Protein AF-A0A9X1FU33-F1 (afdb_monomer_lite)

Sequence (200 aa):
MMRSYLTTGFVATLLISACSDTLVYGERTGLNIAIRTDAPQGQPLEVNTGLQRRVVGYVPPRNPEGSEAVNMLSSFNLKRTPDSNNNPLLAKVTIETSFASGKAAVSAGGNNEAVQAIFERSGVAAPAARSDQQNSAKIRDWFISEPATTNAKALEYLNFLQRFGGTFESEGADLPRVYQAVSDGKNAALNAQFITLKKL

Structure (mmCIF, N/CA/C/O backbone):
data_AF-A0A9X1FU33-F1
#
_entry.id   AF-A0A9X1FU33-F1
#
loop_
_atom_site.group_PDB
_atom_site.id
_atom_site.type_symbol
_atom_site.label_atom_id
_atom_site.label_alt_id
_atom_site.label_comp_id
_atom_site.label_asym_id
_atom_site.label_entity_id
_atom_site.label_seq_id
_atom_site.pdbx_PDB_ins_code
_atom_site.Cartn_x
_atom_site.Cartn_y
_atom_site.Cartn_z
_atom_site.occupancy
_atom_site.B_iso_or_equiv
_atom_site.auth_seq_id
_atom_site.auth_comp_id
_atom_site.auth_asym_id
_atom_site.auth_atom_id
_atom_site.pdbx_PDB_model_num
ATOM 1 N N . MET A 1 1 ? -49.013 -2.295 67.738 1.00 53.16 1 MET A N 1
ATOM 2 C CA . MET A 1 1 ? -48.132 -1.132 67.473 1.00 53.16 1 MET A CA 1
ATOM 3 C C . MET A 1 1 ? -46.818 -1.564 66.796 1.00 53.16 1 MET A C 1
ATOM 5 O O . MET A 1 1 ? -45.756 -1.349 67.354 1.00 53.16 1 MET A O 1
ATOM 9 N N . MET A 1 2 ? -46.840 -2.200 65.612 1.00 51.94 2 MET A N 1
ATOM 10 C CA . MET A 1 2 ? -45.597 -2.763 65.035 1.00 51.94 2 MET A CA 1
ATOM 11 C C . MET A 1 2 ? -45.644 -2.918 63.499 1.00 51.94 2 MET A C 1
ATOM 13 O O . MET A 1 2 ? -45.312 -3.968 62.965 1.00 51.94 2 MET A O 1
ATOM 17 N N . ARG A 1 3 ? -46.131 -1.898 62.772 1.00 52.09 3 ARG A N 1
ATOM 18 C CA . ARG A 1 3 ? -46.299 -1.958 61.300 1.00 52.09 3 ARG A CA 1
ATOM 19 C C . ARG A 1 3 ? -45.651 -0.818 60.492 1.00 52.09 3 ARG A C 1
ATOM 21 O O . ARG A 1 3 ? -45.745 -0.851 59.274 1.00 52.09 3 ARG A O 1
ATOM 28 N N . SER A 1 4 ? -44.943 0.128 61.118 1.00 54.84 4 SER A N 1
ATOM 29 C CA . SER A 1 4 ? -44.435 1.331 60.418 1.00 54.84 4 SER A CA 1
ATOM 30 C C . SER A 1 4 ? -42.924 1.379 60.153 1.00 54.84 4 SER A C 1
ATOM 32 O O . SER A 1 4 ? -42.449 2.385 59.642 1.00 54.84 4 SER A O 1
ATOM 34 N N . TYR A 1 5 ? -42.155 0.330 60.465 1.00 52.94 5 TYR A N 1
ATOM 35 C CA . TYR A 1 5 ? -40.691 0.364 60.295 1.00 52.94 5 TYR A CA 1
ATOM 36 C C . TYR A 1 5 ? -40.175 -0.321 59.020 1.00 52.94 5 TYR A C 1
ATOM 38 O O . TYR A 1 5 ? -39.015 -0.132 58.666 1.00 52.94 5 TYR A O 1
ATOM 46 N N . LEU A 1 6 ? -41.009 -1.086 58.301 1.00 52.50 6 LEU A N 1
ATOM 47 C CA . LEU A 1 6 ? -40.547 -1.825 57.116 1.00 52.50 6 LEU A CA 1
ATOM 48 C C . LEU A 1 6 ? -40.458 -0.956 55.849 1.00 52.50 6 LEU A C 1
ATOM 50 O O . LEU A 1 6 ? -39.625 -1.214 54.986 1.00 52.50 6 LEU A O 1
ATOM 54 N N . THR A 1 7 ? -41.285 0.083 55.728 1.00 55.72 7 THR A N 1
ATOM 55 C CA . THR A 1 7 ? -41.359 0.911 54.514 1.00 55.72 7 THR A CA 1
ATOM 56 C C . THR A 1 7 ? -40.239 1.945 54.421 1.00 55.72 7 THR A C 1
ATOM 58 O O . THR A 1 7 ? -39.788 2.255 53.322 1.00 55.72 7 THR A O 1
ATOM 61 N N . THR A 1 8 ? -39.729 2.442 55.550 1.00 57.34 8 THR A N 1
ATOM 62 C CA . THR A 1 8 ? -38.686 3.482 55.560 1.00 57.34 8 THR A CA 1
ATOM 63 C C . THR A 1 8 ? -37.301 2.933 55.200 1.00 57.34 8 THR A C 1
ATOM 65 O O . THR A 1 8 ? -36.493 3.644 54.610 1.00 57.34 8 THR A O 1
ATOM 68 N N . GLY A 1 9 ? -37.032 1.654 55.489 1.00 58.81 9 GLY A N 1
ATOM 69 C CA . GLY A 1 9 ? -35.747 1.020 55.170 1.00 58.81 9 GLY A CA 1
ATOM 70 C C . GLY A 1 9 ? -35.527 0.779 53.673 1.00 58.81 9 GLY A C 1
ATOM 71 O O . GLY A 1 9 ? -34.402 0.891 53.199 1.00 58.81 9 GLY A O 1
ATOM 72 N N . PHE A 1 10 ? -36.592 0.500 52.914 1.00 60.03 10 PHE A N 1
ATOM 73 C CA . PHE A 1 10 ? -36.486 0.137 51.494 1.00 60.03 10 PHE A CA 1
ATOM 74 C C . PHE A 1 10 ? -36.260 1.346 50.570 1.00 60.03 10 PHE A C 1
ATOM 76 O O . PHE A 1 10 ? -35.626 1.227 49.526 1.00 60.03 10 PHE A O 1
ATOM 83 N N . VAL A 1 11 ? -36.740 2.532 50.960 1.00 63.41 11 VAL A N 1
ATOM 84 C CA . VAL A 1 11 ? -36.522 3.773 50.194 1.00 63.41 11 VAL A CA 1
ATOM 85 C C . VAL A 1 11 ? -35.096 4.301 50.390 1.00 63.41 11 VAL A C 1
ATOM 87 O O . VAL A 1 11 ? -34.506 4.845 49.460 1.00 63.41 11 VAL A O 1
ATOM 90 N N . ALA A 1 12 ? -34.506 4.087 51.571 1.00 58.78 12 ALA A N 1
ATOM 91 C CA . ALA A 1 12 ? -33.152 4.544 51.873 1.00 58.78 12 ALA A CA 1
ATOM 92 C C . ALA A 1 12 ? -32.073 3.782 51.083 1.00 58.78 12 ALA A C 1
ATOM 94 O O . ALA A 1 12 ? -31.092 4.392 50.673 1.00 58.78 12 ALA A O 1
ATOM 95 N N . THR A 1 13 ? -32.255 2.487 50.802 1.00 60.25 13 THR A N 1
ATOM 96 C CA . THR A 1 13 ? -31.289 1.690 50.021 1.00 60.25 13 THR A CA 1
ATOM 97 C C . THR A 1 13 ? -31.309 1.985 48.520 1.00 60.25 13 THR A C 1
ATOM 99 O O . THR A 1 13 ? -30.288 1.797 47.864 1.00 60.25 13 THR A O 1
ATOM 102 N N . LEU A 1 14 ? -32.412 2.511 47.973 1.00 59.44 14 LEU A N 1
ATOM 103 C CA . LEU A 1 14 ? -32.514 2.887 46.554 1.00 59.44 14 LEU A CA 1
ATOM 104 C C . LEU A 1 14 ? -31.770 4.185 46.201 1.00 59.44 14 LEU A C 1
ATOM 106 O O . LEU A 1 14 ? -31.444 4.396 45.038 1.00 59.44 14 LEU A O 1
ATOM 110 N N . LEU A 1 15 ? -31.472 5.044 47.180 1.00 60.88 15 LEU A N 1
ATOM 111 C CA . LEU A 1 15 ? -30.789 6.322 46.940 1.00 60.88 15 LEU A CA 1
ATOM 112 C C . LEU A 1 15 ? -29.257 6.227 47.026 1.00 60.88 15 LEU A C 1
ATOM 114 O O . LEU A 1 15 ? -28.567 7.140 46.581 1.00 60.88 15 LEU A O 1
ATOM 118 N N . ILE A 1 16 ? -28.707 5.123 47.546 1.00 58.97 16 ILE A N 1
ATOM 119 C CA . ILE A 1 16 ? -27.249 4.945 47.713 1.00 58.97 16 ILE A CA 1
ATOM 120 C C . ILE A 1 16 ? -26.586 4.366 46.447 1.00 58.97 16 ILE A C 1
ATOM 122 O O . ILE A 1 16 ? -25.371 4.437 46.297 1.00 58.97 16 ILE A O 1
ATOM 126 N N . SER A 1 17 ? -27.361 3.840 45.492 1.00 56.84 17 SER A N 1
ATOM 127 C CA . SER A 1 17 ? -26.848 3.321 44.212 1.00 56.84 17 SER A CA 1
ATOM 128 C C . SER A 1 17 ? -26.752 4.374 43.096 1.00 56.84 17 SER A C 1
ATOM 130 O O . SER A 1 17 ? -26.298 4.057 41.999 1.00 56.84 17 SER A O 1
ATOM 132 N N . ALA A 1 18 ? -27.127 5.633 43.354 1.00 54.16 18 ALA A N 1
ATOM 133 C CA . ALA A 1 18 ? -27.118 6.700 42.347 1.00 54.16 18 ALA A CA 1
ATOM 134 C C . ALA A 1 18 ? -25.759 7.415 42.172 1.00 54.16 18 ALA A C 1
ATOM 136 O O . ALA A 1 18 ? -25.621 8.227 41.261 1.00 54.16 18 ALA A O 1
ATOM 137 N N . CYS A 1 19 ? -24.749 7.116 43.000 1.00 60.47 19 CYS A N 1
ATOM 138 C CA . CYS A 1 19 ? -23.420 7.746 42.916 1.00 60.47 19 CYS A CA 1
ATOM 139 C C . CYS A 1 19 ? -22.341 6.868 42.264 1.00 60.47 19 CYS A C 1
ATOM 141 O O . CYS A 1 19 ? -21.193 7.296 42.161 1.00 60.47 19 CYS A O 1
ATOM 143 N N . SER A 1 20 ? -22.665 5.650 41.822 1.00 49.69 20 SER A N 1
ATOM 144 C CA . SER A 1 20 ? -21.733 4.876 41.004 1.00 49.69 20 SER A CA 1
ATOM 145 C C . SER A 1 20 ? -21.854 5.310 39.553 1.00 49.69 20 SER A C 1
ATOM 147 O O . SER A 1 20 ? -22.927 5.199 38.957 1.00 49.69 20 SER A O 1
ATOM 149 N N . ASP A 1 21 ? -20.729 5.764 39.011 1.00 43.16 21 ASP A N 1
ATOM 150 C CA . ASP A 1 21 ? -20.454 6.119 37.623 1.00 43.16 21 ASP A CA 1
ATOM 151 C C . ASP A 1 21 ? -20.799 4.967 36.655 1.00 43.16 21 ASP A C 1
ATOM 153 O O . ASP A 1 21 ? -19.941 4.311 36.068 1.00 43.16 21 ASP A O 1
ATOM 157 N N . THR A 1 22 ? -22.091 4.703 36.487 1.00 45.16 22 THR A N 1
ATOM 158 C CA . THR A 1 22 ? -22.601 3.595 35.688 1.00 45.16 22 THR A CA 1
ATOM 159 C C . THR A 1 22 ? -22.491 3.988 34.228 1.00 45.16 22 THR A C 1
ATOM 161 O O . THR A 1 22 ? -23.224 4.841 33.729 1.00 45.16 22 THR A O 1
ATOM 164 N N . LEU A 1 23 ? -21.537 3.370 33.542 1.00 38.84 23 LEU A N 1
ATOM 165 C CA . LEU A 1 23 ? -21.478 3.360 32.093 1.00 38.84 23 LEU A CA 1
ATOM 166 C C . LEU A 1 23 ? -22.722 2.614 31.590 1.00 38.84 23 LEU A C 1
ATOM 168 O O . LEU A 1 23 ? -22.779 1.387 31.632 1.00 38.84 23 LEU A O 1
ATOM 172 N N . VAL A 1 24 ? -23.743 3.346 31.145 1.00 42.72 24 VAL A N 1
ATOM 173 C CA . VAL A 1 24 ? -24.897 2.739 30.477 1.00 42.72 24 VAL A CA 1
ATOM 174 C C . VAL A 1 24 ? -24.440 2.297 29.091 1.00 42.72 24 VAL A C 1
ATOM 176 O O . VAL A 1 24 ? -24.359 3.092 28.156 1.00 42.72 24 VAL A O 1
ATOM 179 N N . TYR A 1 25 ? -24.105 1.015 28.970 1.00 38.41 25 TYR A N 1
ATOM 180 C CA . TYR A 1 25 ? -23.828 0.382 27.688 1.00 38.41 25 TYR A CA 1
ATOM 181 C C . TYR A 1 25 ? -25.163 0.092 26.993 1.00 38.41 25 TYR A C 1
ATOM 183 O O . TYR A 1 25 ? -25.801 -0.934 27.217 1.00 38.41 25 TYR A O 1
ATOM 191 N N . GLY A 1 26 ? -25.631 1.045 26.189 1.00 40.16 26 GLY A N 1
ATOM 192 C CA . GLY A 1 26 ? -26.794 0.862 25.329 1.00 40.16 26 GLY A CA 1
ATOM 193 C C . GLY A 1 26 ? -26.426 0.060 24.086 1.00 40.16 26 GLY A C 1
ATOM 194 O O . GLY A 1 26 ? -26.314 0.628 23.003 1.00 40.16 26 GLY A O 1
ATOM 195 N N . GLU A 1 27 ? -26.227 -1.252 24.216 1.00 39.81 27 GLU A N 1
ATOM 196 C CA . GLU A 1 27 ? -26.182 -2.122 23.042 1.00 39.81 27 GLU A CA 1
ATOM 197 C C . GLU A 1 27 ? -27.620 -2.298 22.535 1.00 39.81 27 GLU A C 1
ATOM 199 O O . GLU A 1 27 ? -28.474 -2.872 23.212 1.00 39.81 27 GLU A O 1
ATOM 204 N N . ARG A 1 28 ? -27.930 -1.778 21.342 1.00 38.41 28 ARG A N 1
ATOM 205 C CA . ARG A 1 28 ? -29.174 -2.137 20.656 1.00 38.41 28 ARG A CA 1
ATOM 206 C C . ARG A 1 28 ? -29.004 -3.586 20.205 1.00 38.41 28 ARG A C 1
ATOM 208 O O . ARG A 1 28 ? -28.291 -3.849 19.239 1.00 38.41 28 ARG A O 1
ATOM 215 N N . THR A 1 29 ? -29.594 -4.512 20.953 1.00 41.81 29 THR A N 1
ATOM 216 C CA . THR A 1 29 ? -29.531 -5.957 20.728 1.00 41.81 29 THR A CA 1
ATOM 217 C C . THR A 1 29 ? -29.846 -6.283 19.271 1.00 41.81 29 THR A C 1
ATOM 219 O O . THR A 1 29 ? -30.966 -6.109 18.792 1.00 41.81 29 THR A O 1
ATOM 222 N N . GLY A 1 30 ? -28.822 -6.739 18.553 1.00 39.56 30 GLY A N 1
ATOM 223 C CA . GLY A 1 30 ? -28.984 -7.406 17.273 1.00 39.56 30 GLY A CA 1
ATOM 224 C C . GLY A 1 30 ? -29.671 -8.751 17.491 1.00 39.56 30 GLY A C 1
ATOM 225 O O . GLY A 1 30 ? -29.348 -9.484 18.425 1.00 39.56 30 GLY A O 1
ATOM 226 N N . LEU A 1 31 ? -30.626 -9.062 16.624 1.00 39.28 31 LEU A N 1
ATOM 227 C CA . LEU A 1 31 ? -31.245 -10.374 16.503 1.00 39.28 31 LEU A CA 1
ATOM 228 C C . LEU A 1 31 ? -30.153 -11.448 16.332 1.00 39.28 31 LEU A C 1
ATOM 230 O O . LEU A 1 31 ? -29.412 -11.423 15.351 1.00 39.28 31 LEU A O 1
ATOM 234 N N . ASN A 1 32 ? -30.057 -12.386 17.274 1.00 37.69 32 ASN A N 1
ATOM 235 C CA . ASN A 1 32 ? -29.265 -13.604 17.121 1.00 37.69 32 ASN A CA 1
ATOM 236 C C . ASN A 1 32 ? -30.222 -14.728 16.710 1.00 37.69 32 ASN A C 1
ATOM 238 O O . ASN A 1 32 ? -30.976 -15.234 17.540 1.00 37.69 32 ASN A O 1
ATOM 242 N N . ILE A 1 33 ? -30.251 -15.070 15.421 1.00 36.72 33 ILE A N 1
ATOM 243 C CA . ILE A 1 33 ? -30.985 -16.247 14.956 1.00 36.72 33 ILE A CA 1
ATOM 244 C C . ILE A 1 33 ? -30.056 -17.450 15.115 1.00 36.72 33 ILE A C 1
ATOM 246 O O . ILE A 1 33 ? -29.169 -17.668 14.296 1.00 36.72 33 ILE A O 1
ATOM 250 N N . ALA A 1 34 ? -30.295 -18.251 16.149 1.00 40.09 34 ALA A N 1
ATOM 251 C CA . ALA A 1 34 ? -29.768 -19.604 16.247 1.00 40.09 34 ALA A CA 1
ATOM 252 C C . ALA A 1 34 ? -30.905 -20.581 15.919 1.00 40.09 34 ALA A C 1
ATOM 254 O O . ALA A 1 34 ? -31.807 -20.781 16.731 1.00 40.09 34 ALA A O 1
ATOM 255 N N . ILE A 1 35 ? -30.890 -21.178 14.725 1.00 36.22 35 ILE A N 1
ATOM 256 C CA . ILE A 1 35 ? -31.808 -22.274 14.394 1.00 36.22 35 ILE A CA 1
ATOM 257 C C . ILE A 1 35 ? -31.196 -23.554 14.960 1.00 36.22 35 ILE A C 1
ATOM 259 O O . ILE A 1 35 ? -30.211 -24.066 14.435 1.00 36.22 35 ILE A O 1
ATOM 263 N N . ARG A 1 36 ? -31.775 -24.071 16.045 1.00 35.81 36 ARG A N 1
ATOM 264 C CA . ARG A 1 36 ? -31.528 -25.443 16.492 1.00 35.81 36 ARG A CA 1
ATOM 265 C C . ARG A 1 36 ? -32.585 -26.340 15.872 1.00 35.81 36 ARG A C 1
ATOM 267 O O . ARG A 1 36 ? -33.757 -26.247 16.220 1.00 35.81 36 ARG A O 1
ATOM 274 N N . THR A 1 37 ? -32.168 -27.198 14.956 1.00 33.22 37 THR A N 1
ATOM 275 C CA . THR A 1 37 ? -32.963 -28.353 14.549 1.00 33.22 37 THR A CA 1
ATOM 276 C C . THR A 1 37 ? -32.485 -29.539 15.374 1.00 33.22 37 THR A C 1
ATOM 278 O O . THR A 1 37 ? -31.352 -29.986 15.186 1.00 33.22 37 THR A O 1
ATOM 281 N N . ASP A 1 38 ? -33.322 -30.051 16.275 1.00 37.50 38 ASP A N 1
ATOM 282 C CA . ASP A 1 38 ? -33.101 -31.363 16.890 1.00 37.50 38 ASP A CA 1
ATOM 283 C C . ASP A 1 38 ? -33.337 -32.434 15.816 1.00 37.50 38 ASP A C 1
ATOM 285 O O . ASP A 1 38 ? -34.399 -33.045 15.722 1.00 37.50 38 ASP A O 1
ATOM 289 N N . ALA A 1 39 ? -32.358 -32.607 14.930 1.00 38.25 39 ALA A N 1
ATOM 290 C CA . ALA A 1 39 ? -32.321 -33.732 14.016 1.00 38.25 39 ALA A CA 1
ATOM 291 C C . ALA A 1 39 ? -31.712 -34.925 14.768 1.00 38.25 39 ALA A C 1
ATOM 293 O O . ALA A 1 39 ? -30.585 -34.821 15.270 1.00 38.25 39 ALA A O 1
ATOM 294 N N . PRO A 1 40 ? -32.412 -36.067 14.866 1.00 43.62 40 PRO A N 1
ATOM 295 C CA . PRO A 1 40 ? -31.802 -37.271 15.391 1.00 43.62 40 PRO A CA 1
ATOM 296 C C . PRO A 1 40 ? -30.733 -37.726 14.389 1.00 43.62 40 PRO A C 1
ATOM 298 O O . PRO A 1 40 ? -31.041 -38.182 13.296 1.00 43.62 40 PRO A O 1
ATOM 301 N N . GLN A 1 41 ? -29.473 -37.576 14.801 1.00 46.66 41 GLN A N 1
ATOM 302 C CA . GLN A 1 41 ? -28.248 -38.028 14.130 1.00 46.66 41 GLN A CA 1
ATOM 303 C C . GLN A 1 41 ? -27.893 -37.349 12.795 1.00 46.66 41 GLN A C 1
ATOM 305 O O . GLN A 1 41 ? -28.208 -37.826 11.711 1.00 46.66 41 GLN A O 1
ATOM 310 N N . GLY A 1 42 ? -27.103 -36.278 12.884 1.00 36.34 42 GLY A N 1
ATOM 311 C CA . GLY A 1 42 ? -26.377 -35.710 11.746 1.00 36.34 42 GLY A CA 1
ATOM 312 C C . GLY A 1 42 ? -25.945 -34.278 12.033 1.00 36.34 42 GLY A C 1
ATOM 313 O O . GLY A 1 42 ? -26.781 -33.390 12.043 1.00 36.34 42 GLY A O 1
ATOM 314 N N . GLN A 1 43 ? -24.658 -34.114 12.339 1.00 36.03 43 GLN A N 1
ATOM 315 C CA . GLN A 1 43 ? -23.900 -32.908 12.718 1.00 36.03 43 GLN A CA 1
ATOM 316 C C . GLN A 1 43 ? -24.559 -31.522 12.485 1.00 36.03 43 GLN A C 1
ATOM 318 O O . GLN A 1 43 ? -25.037 -31.242 11.386 1.00 36.03 43 GLN A O 1
ATOM 323 N N . PRO A 1 44 ? -24.503 -30.608 13.479 1.00 34.03 44 PRO A N 1
ATOM 324 C CA . PRO A 1 44 ? -25.090 -29.274 13.367 1.00 34.03 44 PRO A CA 1
ATOM 325 C C . PRO A 1 44 ? -24.422 -28.454 12.255 1.00 34.03 44 PRO A C 1
ATOM 327 O O . PRO A 1 44 ? -23.215 -28.217 12.276 1.00 34.03 44 PRO A O 1
ATOM 330 N N . LEU A 1 45 ? -25.225 -28.003 11.288 1.00 39.75 45 LEU A N 1
ATOM 331 C CA . LEU A 1 45 ? -24.793 -27.102 10.223 1.00 39.75 45 LEU A CA 1
ATOM 332 C C . LEU A 1 45 ? -24.866 -25.654 10.734 1.00 39.75 45 LEU A C 1
ATOM 334 O O . LEU A 1 45 ? -25.933 -25.043 10.776 1.00 39.75 45 LEU A O 1
ATOM 338 N N . GLU A 1 46 ? -23.727 -25.108 11.146 1.00 34.94 46 GLU A N 1
ATOM 339 C CA . GLU A 1 46 ? -23.605 -23.719 11.591 1.00 34.94 46 GLU A CA 1
ATOM 340 C C . GLU A 1 46 ? -23.429 -22.797 10.370 1.00 34.94 46 GLU A C 1
ATOM 342 O O . GLU A 1 46 ? -22.358 -22.712 9.767 1.00 34.94 46 GLU A O 1
ATOM 347 N N . VAL A 1 47 ? -24.501 -22.116 9.954 1.00 36.44 47 VAL A N 1
ATOM 348 C CA . VAL A 1 47 ? -24.455 -21.136 8.857 1.00 36.44 47 VAL A CA 1
ATOM 349 C C . VAL A 1 47 ? -24.211 -19.748 9.443 1.00 36.44 47 VAL A C 1
ATOM 351 O O . VAL A 1 47 ? -25.139 -19.056 9.849 1.00 36.44 47 VAL A O 1
ATOM 354 N N . ASN A 1 48 ? -22.947 -19.328 9.478 1.00 40.28 48 ASN A N 1
ATOM 355 C CA . ASN A 1 48 ? -22.567 -17.975 9.878 1.00 40.28 48 ASN A CA 1
ATOM 356 C C . ASN A 1 48 ? -22.706 -17.032 8.666 1.00 40.28 48 ASN A C 1
ATOM 358 O O . ASN A 1 48 ? -21.856 -16.990 7.770 1.00 40.28 48 ASN A O 1
ATOM 362 N N . THR A 1 49 ? -23.845 -16.346 8.576 1.00 42.69 49 THR A N 1
ATOM 363 C CA . THR A 1 49 ? -24.153 -15.371 7.522 1.00 42.69 49 THR A CA 1
ATOM 364 C C . THR A 1 49 ? -23.352 -14.091 7.752 1.00 42.69 49 THR A C 1
ATOM 366 O O . THR A 1 49 ? -23.368 -13.561 8.860 1.00 42.69 49 THR A O 1
ATOM 369 N N . GLY A 1 50 ? -22.666 -13.589 6.719 1.00 41.44 50 GLY A N 1
ATOM 370 C CA . GLY A 1 50 ? -21.806 -12.402 6.791 1.00 41.44 50 GLY A CA 1
ATOM 371 C C . GLY A 1 50 ? -22.477 -11.213 7.486 1.00 41.44 50 GLY A C 1
ATOM 372 O O . GLY A 1 50 ? -23.360 -10.571 6.925 1.00 41.44 50 GLY A O 1
ATOM 373 N N . LEU A 1 51 ? -22.044 -10.933 8.716 1.00 43.75 51 LEU A N 1
ATOM 374 C CA . LEU A 1 51 ? -22.536 -9.835 9.540 1.00 43.75 51 LEU A CA 1
ATOM 375 C C . LEU A 1 51 ? -21.560 -8.658 9.419 1.00 43.75 51 LEU A C 1
ATOM 377 O O . LEU A 1 51 ? -20.461 -8.697 9.973 1.00 43.75 51 LEU A O 1
ATOM 381 N N . GLN A 1 52 ? -21.954 -7.591 8.726 1.00 44.84 52 GLN A N 1
ATOM 382 C CA . GLN A 1 52 ? -21.239 -6.317 8.798 1.00 44.84 52 GLN A CA 1
ATOM 383 C C . GLN A 1 52 ? -21.665 -5.611 10.095 1.00 44.84 52 GLN A C 1
ATOM 385 O O . GLN A 1 52 ? -22.767 -5.071 10.184 1.00 44.84 52 GLN A O 1
ATOM 390 N N . ARG A 1 53 ? -20.830 -5.663 11.141 1.00 49.50 53 ARG A N 1
ATOM 391 C CA . ARG A 1 53 ? -21.109 -5.007 12.433 1.00 49.50 53 ARG A CA 1
ATOM 392 C C . ARG A 1 53 ? -20.361 -3.686 12.522 1.00 49.50 53 ARG A C 1
ATOM 394 O O . ARG A 1 53 ? -19.137 -3.654 12.457 1.00 49.50 53 ARG A O 1
ATOM 401 N N . ARG A 1 54 ? -21.100 -2.598 12.736 1.00 46.38 54 ARG A N 1
ATOM 402 C CA . ARG A 1 54 ? -20.541 -1.282 13.060 1.00 46.38 54 ARG A CA 1
ATOM 403 C C . ARG A 1 54 ? -20.705 -1.035 14.556 1.00 46.38 54 ARG A C 1
ATOM 405 O O . ARG A 1 54 ? -21.831 -1.017 15.040 1.00 46.38 54 ARG A O 1
ATOM 412 N N . VAL A 1 55 ? -19.599 -0.845 15.273 1.00 48.88 55 VAL A N 1
ATOM 413 C CA . VAL A 1 55 ? -19.606 -0.492 16.701 1.00 48.88 55 VAL A CA 1
ATOM 414 C C . VAL A 1 55 ? -19.035 0.914 16.837 1.00 48.88 55 VAL A C 1
ATOM 416 O O . VAL A 1 55 ? -17.872 1.140 16.512 1.00 48.88 55 VAL A O 1
ATOM 419 N N . VAL A 1 56 ? -19.854 1.864 17.289 1.00 43.09 56 VAL A N 1
ATOM 420 C CA . VAL A 1 56 ? -19.419 3.235 17.590 1.00 43.09 56 VAL A CA 1
ATOM 421 C C . VAL A 1 56 ? -19.509 3.423 19.099 1.00 43.09 56 VAL A C 1
ATOM 423 O O . VAL A 1 56 ? -20.603 3.431 19.655 1.00 43.09 56 VAL A O 1
ATOM 426 N N . GLY A 1 57 ? -18.361 3.542 19.765 1.00 46.81 57 GLY A N 1
ATOM 427 C CA . GLY A 1 57 ? -18.289 3.888 21.182 1.00 46.81 57 GLY A CA 1
ATOM 428 C C . GLY A 1 57 ? -18.074 5.388 21.340 1.00 46.81 57 GLY A C 1
ATOM 429 O O . GLY A 1 57 ? -16.966 5.865 21.126 1.00 46.81 57 GLY A O 1
ATOM 430 N N . TYR A 1 58 ? -19.114 6.137 21.707 1.00 44.66 58 TYR A N 1
ATOM 431 C CA . TYR A 1 58 ? -18.971 7.542 22.090 1.00 44.66 58 TYR A CA 1
ATOM 432 C C . TYR A 1 58 ? -18.861 7.632 23.613 1.00 44.66 58 TYR A C 1
ATOM 434 O O . TYR A 1 58 ? -19.824 7.341 24.321 1.00 44.66 58 TYR A O 1
ATOM 442 N N . VAL A 1 59 ? -17.685 8.006 24.118 1.00 48.75 59 VAL A N 1
ATOM 443 C CA . VAL A 1 59 ? -17.463 8.227 25.552 1.00 48.75 59 VAL A CA 1
ATOM 444 C C . VAL A 1 59 ? -17.479 9.738 25.797 1.00 48.75 59 VAL A C 1
ATOM 446 O O . VAL A 1 59 ? -16.554 10.418 25.353 1.00 48.75 59 VAL A O 1
ATOM 449 N N . PRO A 1 60 ? -18.507 10.297 26.462 1.00 46.75 60 PRO A N 1
ATOM 450 C CA . PRO A 1 60 ? -18.514 11.716 26.790 1.00 46.75 60 PRO A CA 1
ATOM 451 C C . PRO A 1 60 ? -17.361 12.034 27.761 1.00 46.75 60 PRO A C 1
ATOM 453 O O . PRO A 1 60 ? -17.093 11.242 28.670 1.00 46.75 60 PRO A O 1
ATOM 456 N N . PRO A 1 61 ? -16.665 13.173 27.595 1.00 49.25 61 PRO A N 1
ATOM 457 C CA . PRO A 1 61 ? -15.560 13.545 28.472 1.00 49.25 61 PRO A CA 1
ATOM 458 C C . PRO A 1 61 ? -16.053 13.733 29.915 1.00 49.25 61 PRO A C 1
ATOM 460 O O . PRO A 1 61 ? -17.029 14.446 30.153 1.00 49.25 61 PRO A O 1
ATOM 463 N N . ARG A 1 62 ? -15.371 13.106 30.884 1.00 50.06 62 ARG A N 1
ATOM 464 C CA . ARG A 1 62 ? -15.613 13.310 32.321 1.00 50.06 62 ARG A CA 1
ATOM 465 C C . ARG A 1 62 ? -14.553 14.243 32.922 1.00 50.06 62 ARG A C 1
ATOM 467 O O . ARG A 1 62 ? -13.370 13.933 32.902 1.00 50.06 62 ARG A O 1
ATOM 474 N N . ASN A 1 63 ? -15.054 15.318 33.532 1.00 46.44 63 ASN A N 1
ATOM 475 C CA . ASN A 1 63 ? -14.421 16.279 34.448 1.00 46.44 63 ASN A CA 1
ATOM 476 C C . ASN A 1 63 ? -13.351 17.276 33.924 1.00 46.44 63 ASN A C 1
ATOM 478 O O . ASN A 1 63 ? -12.498 16.914 33.119 1.00 46.44 63 ASN A O 1
ATOM 482 N N . PRO A 1 64 ? -13.342 18.524 34.456 1.00 53.97 64 PRO A N 1
ATOM 483 C CA . PRO A 1 64 ? -12.383 19.585 34.115 1.00 53.97 64 PRO A CA 1
ATOM 484 C C . PRO A 1 64 ? -10.973 19.401 34.713 1.00 53.97 64 PRO A C 1
ATOM 486 O O . PRO A 1 64 ? -10.070 20.153 34.363 1.00 53.97 64 PRO A O 1
ATOM 489 N N . GLU A 1 65 ? -10.773 18.401 35.577 1.00 66.00 65 GLU A N 1
ATOM 490 C CA . GLU A 1 65 ? -9.476 18.072 36.205 1.00 66.00 65 GLU A CA 1
ATOM 491 C C . GLU A 1 65 ? -8.828 16.786 35.622 1.00 66.00 65 GLU A C 1
ATOM 493 O O . GLU A 1 65 ? -7.684 16.470 35.929 1.00 66.00 65 GLU A O 1
ATOM 498 N N . GLY A 1 66 ? -9.544 16.097 34.713 1.00 50.97 66 GLY A N 1
ATOM 499 C CA . GLY A 1 66 ? -9.019 15.427 33.512 1.00 50.97 66 GLY A CA 1
ATOM 500 C C . GLY A 1 66 ? -8.155 14.162 33.625 1.00 50.97 66 GLY A C 1
ATOM 501 O O . GLY A 1 66 ? -7.005 14.174 33.195 1.00 50.97 66 GLY A O 1
ATOM 502 N N . SER A 1 67 ? -8.721 13.024 34.038 1.00 52.56 67 SER A N 1
ATOM 503 C CA . SER A 1 67 ? -8.217 11.713 33.578 1.00 52.56 67 SER A CA 1
ATOM 504 C C . SER A 1 67 ? -8.551 11.569 32.083 1.00 52.56 67 SER A C 1
ATOM 506 O O . SER A 1 67 ? -9.711 11.743 31.713 1.00 52.56 67 SER A O 1
ATOM 508 N N . GLU A 1 68 ? -7.571 11.305 31.211 1.00 56.12 68 GLU A N 1
ATOM 509 C CA . GLU A 1 68 ? -7.765 11.317 29.749 1.00 56.12 68 GLU A CA 1
ATOM 510 C C . GLU A 1 68 ? -8.842 10.320 29.282 1.00 56.12 68 GLU A C 1
ATOM 512 O O . GLU A 1 68 ? -8.607 9.119 29.145 1.00 56.12 68 GLU A O 1
ATOM 517 N N . ALA A 1 69 ? -10.033 10.829 28.963 1.00 57.03 69 ALA A N 1
ATOM 518 C CA . ALA A 1 69 ? -10.994 10.107 28.145 1.00 57.03 69 ALA A CA 1
ATOM 519 C C . ALA A 1 69 ? -10.478 10.084 26.696 1.00 57.03 69 ALA A C 1
ATOM 521 O O . ALA A 1 69 ? -10.494 11.097 25.991 1.00 57.03 69 ALA A O 1
ATOM 522 N N . VAL A 1 70 ? -9.996 8.926 26.242 1.00 61.00 70 VAL A N 1
ATOM 523 C CA . VAL A 1 70 ? -9.548 8.748 24.857 1.00 61.00 70 VAL A CA 1
ATOM 524 C C . VAL A 1 70 ? -10.770 8.502 23.977 1.00 61.00 70 VAL A C 1
ATOM 526 O O . VAL A 1 70 ? -11.356 7.422 23.988 1.00 61.00 70 VAL A O 1
ATOM 529 N N . ASN A 1 71 ? -11.152 9.507 23.187 1.00 66.50 71 ASN A N 1
ATOM 530 C CA . ASN A 1 71 ? -12.131 9.328 22.115 1.00 66.50 71 ASN A CA 1
ATOM 531 C C . ASN A 1 71 ? -11.633 8.249 21.149 1.00 66.50 71 ASN A C 1
ATOM 533 O O . ASN A 1 71 ? -10.467 8.284 20.756 1.00 66.50 71 ASN A O 1
ATOM 537 N N . MET A 1 72 ? -12.495 7.310 20.756 1.00 72.00 72 MET A N 1
ATOM 538 C CA . MET A 1 72 ? -12.132 6.226 19.846 1.00 72.00 72 MET A CA 1
ATOM 539 C C . MET A 1 72 ? -13.247 5.961 18.835 1.00 72.00 72 MET A C 1
ATOM 541 O O . MET A 1 72 ? -14.416 5.859 19.189 1.00 72.00 72 MET A O 1
ATOM 545 N N . LEU A 1 73 ? -12.867 5.807 17.571 1.00 68.88 73 LEU A N 1
ATOM 546 C CA . LEU A 1 73 ? -13.726 5.339 16.492 1.00 68.88 73 LEU A CA 1
ATOM 547 C C . LEU A 1 73 ? -13.135 4.037 15.953 1.00 68.88 73 LEU A C 1
ATOM 549 O O . LEU A 1 73 ? -11.955 4.006 15.616 1.00 68.88 73 LEU A O 1
ATOM 553 N N . SER A 1 74 ? -13.934 2.976 15.863 1.00 71.50 74 SER A N 1
ATOM 554 C CA . SER A 1 74 ? -13.490 1.677 15.346 1.00 71.50 74 SER A CA 1
ATOM 555 C C . SER A 1 74 ? -14.410 1.148 14.248 1.00 71.50 74 SER A C 1
ATOM 557 O O . SER A 1 74 ? -15.628 1.302 14.318 1.00 71.50 74 SER A O 1
ATOM 559 N N . SER A 1 75 ? -13.821 0.477 13.264 1.00 70.81 75 SER A N 1
ATOM 560 C CA . SER A 1 75 ? -14.491 -0.244 12.186 1.00 70.81 75 SER A CA 1
ATOM 561 C C . SER A 1 75 ? -13.951 -1.665 12.097 1.00 70.81 75 SER A C 1
ATOM 563 O O . SER A 1 75 ? -12.747 -1.876 12.252 1.00 70.81 75 SER A O 1
ATOM 565 N N . PHE A 1 76 ? -14.836 -2.616 11.804 1.00 72.75 76 PHE A N 1
ATOM 566 C CA . PHE A 1 76 ? -14.492 -4.004 11.520 1.00 72.75 76 PHE A CA 1
ATOM 567 C C . PHE A 1 76 ? -15.238 -4.434 10.255 1.00 72.75 76 PHE A C 1
ATOM 569 O O . PHE A 1 76 ? -16.463 -4.325 10.189 1.00 72.75 76 PHE A O 1
ATOM 576 N N . ASN A 1 77 ? -14.512 -4.926 9.257 1.00 71.12 77 ASN A N 1
ATOM 577 C CA . ASN A 1 77 ? -15.079 -5.514 8.052 1.00 71.12 77 ASN A CA 1
ATOM 578 C C . ASN A 1 77 ? -14.685 -6.991 7.985 1.00 71.12 77 ASN A C 1
ATOM 580 O O . ASN A 1 77 ? -13.508 -7.331 8.088 1.00 71.12 77 ASN A O 1
ATOM 584 N N . LEU A 1 78 ? -15.672 -7.873 7.842 1.00 70.19 78 LEU A N 1
ATOM 585 C CA . LEU A 1 78 ? -15.454 -9.312 7.757 1.00 70.19 78 LEU A CA 1
ATOM 586 C C . LEU A 1 78 ? -15.733 -9.763 6.328 1.00 70.19 78 LEU A C 1
ATOM 588 O O . LEU A 1 78 ? -16.878 -9.784 5.881 1.00 70.19 78 LEU A O 1
ATOM 592 N N . LYS A 1 79 ? -14.680 -10.172 5.623 1.00 77.38 79 LYS A N 1
ATOM 593 C CA . LYS A 1 79 ? -14.774 -10.732 4.278 1.00 77.38 79 LYS A CA 1
ATOM 594 C C . LYS A 1 79 ? -14.516 -12.228 4.327 1.00 77.38 79 LYS A C 1
ATOM 596 O O . LYS A 1 79 ? -13.431 -12.671 4.693 1.00 77.38 79 LYS A O 1
ATOM 601 N N . ARG A 1 80 ? -15.500 -13.021 3.911 1.00 80.31 80 ARG A N 1
ATOM 602 C CA . ARG A 1 80 ? -15.335 -14.462 3.698 1.00 80.31 80 ARG A CA 1
ATOM 603 C C . ARG A 1 80 ? -15.048 -14.711 2.222 1.00 80.31 80 ARG A C 1
ATOM 605 O O . ARG A 1 80 ? -15.838 -14.324 1.368 1.00 80.31 80 ARG A O 1
ATOM 612 N N . THR A 1 81 ? -13.932 -15.368 1.933 1.00 81.00 81 THR A N 1
ATOM 613 C CA . THR A 1 81 ? -13.606 -15.865 0.594 1.00 81.00 81 THR A CA 1
ATOM 614 C C . THR A 1 81 ? -13.841 -17.375 0.599 1.00 81.00 81 THR A C 1
ATOM 616 O O . THR A 1 81 ? -13.130 -18.075 1.328 1.00 81.00 81 THR A O 1
ATOM 619 N N . PRO A 1 82 ? -14.862 -17.883 -0.115 1.00 79.56 82 PRO A N 1
ATOM 620 C CA . PRO A 1 82 ? -15.121 -19.318 -0.175 1.00 79.56 82 PRO A CA 1
ATOM 621 C C . PRO A 1 82 ? -13.919 -20.052 -0.780 1.00 79.56 82 PRO A C 1
ATOM 623 O O . PRO A 1 82 ? -13.217 -19.504 -1.632 1.00 79.56 82 PRO A O 1
ATOM 626 N N . ASP A 1 83 ? -13.664 -21.272 -0.309 1.00 82.38 83 ASP A N 1
ATOM 627 C CA . ASP A 1 83 ? -12.678 -22.150 -0.937 1.00 82.38 83 ASP A CA 1
ATOM 628 C C . ASP A 1 83 ? -13.227 -22.721 -2.260 1.00 82.38 83 ASP A C 1
ATOM 630 O O . ASP A 1 83 ? -14.390 -22.504 -2.617 1.00 82.38 83 ASP A O 1
ATOM 634 N N . SER A 1 84 ? -12.402 -23.471 -2.996 1.00 85.44 84 SER A N 1
ATOM 635 C CA . SER A 1 84 ? -12.795 -24.080 -4.277 1.00 85.44 84 SER A CA 1
ATOM 636 C C . SER A 1 84 ? -14.002 -25.020 -4.177 1.00 85.44 84 SER A C 1
ATOM 638 O O . SER A 1 84 ? -14.650 -25.281 -5.185 1.00 85.44 84 SER A O 1
ATOM 640 N N . ASN A 1 85 ? -14.310 -25.516 -2.976 1.00 87.62 85 ASN A N 1
ATOM 641 C CA . ASN A 1 85 ? -15.381 -26.471 -2.709 1.00 87.62 85 ASN A CA 1
ATOM 642 C C . ASN A 1 85 ? -16.584 -25.820 -2.005 1.00 87.62 85 ASN A C 1
ATOM 644 O O . ASN A 1 85 ? -17.505 -26.519 -1.583 1.00 87.62 85 ASN A O 1
ATOM 648 N N . ASN A 1 86 ? -16.573 -24.491 -1.859 1.00 78.56 86 ASN A N 1
ATOM 649 C CA . ASN A 1 86 ? -17.543 -23.707 -1.104 1.00 78.56 86 ASN A CA 1
ATOM 650 C C . ASN A 1 86 ? -17.771 -24.217 0.337 1.00 78.56 86 ASN A C 1
ATOM 652 O O . ASN A 1 86 ? -18.839 -24.009 0.922 1.00 78.56 86 ASN A O 1
ATOM 656 N N . ASN A 1 87 ? -16.773 -24.881 0.929 1.00 79.88 87 ASN A N 1
ATOM 657 C CA . ASN A 1 87 ? -16.870 -25.422 2.275 1.00 79.88 87 ASN A CA 1
ATOM 658 C C . ASN A 1 87 ? -16.854 -24.261 3.288 1.00 79.88 87 ASN A C 1
ATOM 660 O O . ASN A 1 87 ? -15.909 -23.463 3.313 1.00 79.88 87 ASN A O 1
ATOM 664 N N . PRO A 1 88 ? -17.883 -24.128 4.145 1.00 74.31 88 PRO A N 1
ATOM 665 C CA . PRO A 1 88 ? -17.954 -23.043 5.117 1.00 74.31 88 PRO A CA 1
ATOM 666 C C . PRO A 1 88 ? -16.850 -23.053 6.167 1.00 74.31 88 PRO A C 1
ATOM 668 O O . PRO A 1 88 ? -16.489 -21.981 6.644 1.00 74.31 88 PRO A O 1
ATOM 671 N N . LEU A 1 89 ? -16.275 -24.216 6.466 1.00 80.81 89 LEU A N 1
ATOM 672 C CA . LEU A 1 89 ? -15.229 -24.377 7.475 1.00 80.81 89 LEU A CA 1
ATOM 673 C C . LEU A 1 89 ? -13.822 -24.110 6.932 1.00 80.81 89 LEU A C 1
ATOM 675 O O . LEU A 1 89 ? -12.909 -23.836 7.703 1.00 80.81 89 LEU A O 1
ATOM 679 N N . LEU A 1 90 ? -13.644 -24.190 5.613 1.00 78.38 90 LEU A N 1
ATOM 680 C CA . LEU A 1 90 ? -12.351 -24.002 4.945 1.00 78.38 90 LEU A CA 1
ATOM 681 C C . LEU A 1 90 ? -12.247 -22.650 4.230 1.00 78.38 90 LEU A C 1
ATOM 683 O O . LEU A 1 90 ? -11.222 -22.329 3.629 1.00 78.38 90 LEU A O 1
ATOM 687 N N . ALA A 1 91 ? -13.301 -21.838 4.296 1.00 81.25 91 ALA A N 1
ATOM 688 C CA . ALA A 1 91 ? -13.291 -20.504 3.729 1.00 81.25 91 ALA A CA 1
ATOM 689 C C . ALA A 1 91 ? -12.265 -19.616 4.446 1.00 81.25 91 ALA A C 1
ATOM 691 O O . ALA A 1 91 ? -12.188 -19.572 5.675 1.00 81.25 91 ALA A O 1
ATOM 692 N N . LYS A 1 92 ? -11.516 -18.830 3.671 1.00 80.94 92 LYS A N 1
ATOM 693 C CA . LYS A 1 92 ? -10.617 -17.824 4.233 1.00 80.94 92 LYS A CA 1
ATOM 694 C C . LYS A 1 92 ? -11.454 -16.663 4.756 1.00 80.94 92 LYS A C 1
ATOM 696 O O . LYS A 1 92 ? -12.108 -15.965 3.980 1.00 80.94 92 LYS A O 1
ATOM 701 N N . VAL A 1 93 ? -11.413 -16.436 6.063 1.00 80.19 93 VAL A N 1
ATOM 702 C CA . VAL A 1 93 ? -12.005 -15.251 6.689 1.00 80.19 93 VAL A CA 1
ATOM 703 C C . VAL A 1 93 ? -10.921 -14.190 6.830 1.00 80.19 93 VAL A C 1
ATOM 705 O O . VAL A 1 93 ? -9.848 -14.439 7.372 1.00 80.19 93 VAL A O 1
ATOM 708 N N . THR A 1 94 ? -11.182 -13.001 6.306 1.00 76.44 94 THR A N 1
ATOM 709 C CA . THR A 1 94 ? -10.345 -11.817 6.478 1.00 76.44 94 THR A CA 1
ATOM 710 C C . THR A 1 94 ? -11.107 -10.819 7.330 1.00 76.44 94 THR A C 1
ATOM 712 O O . THR A 1 94 ? -12.240 -10.468 7.011 1.00 76.44 94 THR A O 1
ATOM 715 N N . ILE A 1 95 ? -10.482 -10.393 8.424 1.00 77.38 95 ILE A N 1
ATOM 716 C CA . ILE A 1 95 ? -11.003 -9.353 9.304 1.00 77.38 95 ILE A CA 1
ATOM 717 C C . ILE A 1 95 ? -10.138 -8.121 9.074 1.00 77.38 95 ILE A C 1
ATOM 719 O O . ILE A 1 95 ? -8.946 -8.131 9.373 1.00 77.38 95 ILE A O 1
ATOM 723 N N . GLU A 1 96 ? -10.734 -7.075 8.526 1.00 75.75 96 GLU A N 1
ATOM 724 C CA . GLU A 1 96 ? -10.096 -5.773 8.389 1.00 75.75 96 GLU A CA 1
ATOM 725 C C . GLU A 1 96 ? -10.563 -4.902 9.544 1.00 75.75 96 GLU A C 1
ATOM 727 O O . GLU A 1 96 ? -11.762 -4.790 9.804 1.00 75.75 96 GLU A O 1
ATOM 732 N N . THR A 1 97 ? -9.618 -4.301 10.256 1.00 75.44 97 THR A N 1
ATOM 733 C CA . THR A 1 97 ? -9.917 -3.402 11.367 1.00 75.44 97 THR A CA 1
ATOM 734 C C . THR A 1 97 ? -9.362 -2.022 11.064 1.00 75.44 97 THR A C 1
ATOM 736 O O . THR A 1 97 ? -8.323 -1.865 10.425 1.00 75.44 97 THR A O 1
ATOM 739 N N . SER A 1 98 ? -10.079 -0.987 11.477 1.00 75.69 98 SER A N 1
ATOM 740 C CA . SER A 1 98 ? -9.607 0.393 11.387 1.00 75.69 98 SER A CA 1
ATOM 741 C C . SER A 1 98 ? -9.977 1.111 12.666 1.00 75.69 98 SER A C 1
ATOM 743 O O . SER A 1 98 ? -11.098 0.975 13.150 1.00 75.69 98 SER A O 1
ATOM 745 N N . PHE A 1 99 ? -9.032 1.850 13.234 1.00 80.25 99 PHE A N 1
ATOM 746 C CA . PHE A 1 99 ? -9.240 2.596 14.464 1.00 80.25 99 PHE A CA 1
ATOM 747 C C . PHE A 1 99 ? -8.688 4.013 14.325 1.00 80.25 99 PHE A C 1
ATOM 749 O O . PHE A 1 99 ? -7.638 4.234 13.725 1.00 80.25 99 PHE A O 1
ATOM 756 N N . ALA A 1 100 ? -9.402 4.974 14.898 1.00 75.50 100 ALA A N 1
ATOM 757 C CA . ALA A 1 100 ? -8.930 6.327 15.140 1.00 75.50 100 ALA A CA 1
ATOM 758 C C . ALA A 1 100 ? -9.096 6.623 16.629 1.00 75.50 100 ALA A C 1
ATOM 760 O O . ALA A 1 100 ? -10.100 6.234 17.224 1.00 75.50 100 ALA A O 1
ATOM 761 N N . SER A 1 101 ? -8.126 7.301 17.238 1.00 81.31 101 SER A N 1
ATOM 762 C CA . SER A 1 101 ? -8.155 7.638 18.662 1.00 81.31 101 SER A CA 1
ATOM 763 C C . SER A 1 101 ? -7.773 9.097 18.922 1.00 81.31 101 SER A C 1
ATOM 765 O O . SER A 1 101 ? -7.245 9.794 18.048 1.00 81.31 101 SER A O 1
ATOM 767 N N . GLY A 1 102 ? -8.082 9.585 20.125 1.00 79.88 102 GLY A N 1
ATOM 768 C CA . GLY A 1 102 ? -7.733 10.925 20.590 1.00 79.88 102 GLY A CA 1
ATOM 769 C C . GLY A 1 102 ? -8.248 12.016 19.649 1.00 79.88 102 GLY A C 1
ATOM 770 O O . GLY A 1 102 ? -9.419 12.022 19.267 1.00 79.88 102 GLY A O 1
ATOM 771 N N . LYS A 1 103 ? -7.362 12.932 19.236 1.00 72.12 103 LYS A N 1
ATOM 772 C CA . LYS A 1 103 ? -7.714 14.046 18.339 1.00 72.12 103 LYS A CA 1
ATOM 773 C C . LYS A 1 103 ? -8.239 13.587 16.976 1.00 72.12 103 LYS A C 1
ATOM 775 O O . LYS A 1 103 ? -9.119 14.250 16.443 1.00 72.12 103 LYS A O 1
ATOM 780 N N . ALA A 1 104 ? -7.757 12.459 16.445 1.00 68.25 104 ALA A N 1
ATOM 781 C CA . ALA A 1 104 ? -8.215 11.932 15.157 1.00 68.25 104 ALA A CA 1
ATOM 782 C C . ALA A 1 104 ? -9.664 11.419 15.226 1.00 68.25 104 ALA A C 1
ATOM 784 O O . ALA A 1 104 ? -10.443 11.615 14.294 1.00 68.25 104 ALA A O 1
ATOM 785 N N . ALA A 1 105 ? -10.047 10.808 16.351 1.00 75.12 105 ALA A N 1
ATOM 786 C CA . ALA A 1 105 ? -11.431 10.410 16.596 1.00 75.12 105 ALA A CA 1
ATOM 787 C C . ALA A 1 105 ? -12.342 11.632 16.786 1.00 75.12 105 ALA A C 1
ATOM 789 O O . ALA A 1 105 ? -13.433 11.677 16.223 1.00 75.12 105 ALA A O 1
ATOM 790 N N . VAL A 1 106 ? -11.874 12.648 17.522 1.00 74.81 106 VAL A N 1
ATOM 791 C CA . VAL A 1 106 ? -12.620 13.902 17.735 1.00 74.81 106 VAL A CA 1
ATOM 792 C C . VAL A 1 106 ? -12.859 14.642 16.420 1.00 74.81 106 VAL A C 1
ATOM 794 O O . VAL A 1 106 ? -13.985 15.051 16.155 1.00 74.81 106 VAL A O 1
ATOM 797 N N . SER A 1 107 ? -11.836 14.779 15.569 1.00 72.88 107 SER A N 1
ATOM 798 C CA . SER A 1 107 ? -11.974 15.458 14.273 1.00 72.88 107 SER A CA 1
ATOM 799 C C . SER A 1 107 ? -12.908 14.722 13.315 1.00 72.88 107 SER A C 1
ATOM 801 O O . SER A 1 107 ? -13.563 15.353 12.492 1.00 72.88 107 SER A O 1
ATOM 803 N N . ALA A 1 108 ? -12.987 13.393 13.425 1.00 75.81 108 ALA A N 1
ATOM 804 C CA . ALA A 1 108 ? -13.933 12.602 12.651 1.00 75.81 108 ALA A CA 1
ATOM 805 C C . ALA A 1 108 ? -15.367 12.731 13.190 1.00 75.81 108 ALA A C 1
ATOM 807 O O . ALA A 1 108 ? -16.304 12.773 12.404 1.00 75.81 108 ALA A O 1
ATOM 808 N N . GLY A 1 109 ? -15.558 12.861 14.507 1.00 71.25 109 GLY A N 1
ATOM 809 C CA . GLY A 1 109 ? -16.870 12.825 15.171 1.00 71.25 109 GLY A CA 1
ATOM 810 C C . GLY A 1 109 ? -17.921 13.848 14.706 1.00 71.25 109 GLY A C 1
ATOM 811 O O . GLY A 1 109 ? -19.093 13.670 15.018 1.00 71.25 109 GLY A O 1
ATOM 812 N N . GLY A 1 110 ? -17.540 14.879 13.945 1.00 69.19 110 GLY A N 1
ATOM 813 C CA . GLY A 1 110 ? -18.461 15.851 13.335 1.00 69.19 110 GLY A CA 1
ATOM 814 C C . GLY A 1 110 ? -18.413 15.918 11.805 1.00 6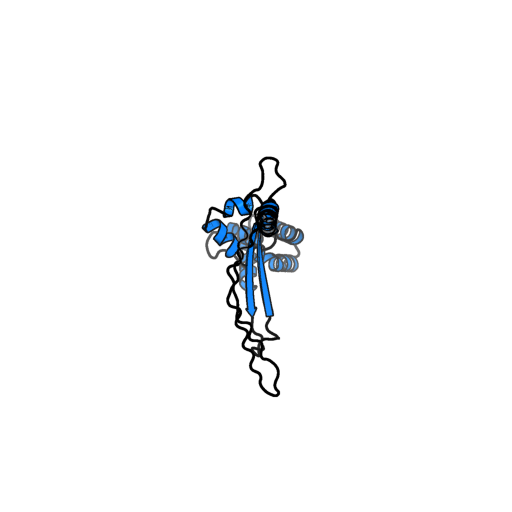9.19 110 GLY A C 1
ATOM 815 O O . GLY A 1 110 ? -19.086 16.759 11.217 1.00 69.19 110 GLY A O 1
ATOM 816 N N . ASN A 1 111 ? -17.614 15.070 11.152 1.00 76.25 111 ASN A N 1
ATOM 817 C CA . ASN A 1 111 ? -17.406 15.090 9.708 1.00 76.25 111 ASN A CA 1
ATOM 818 C C . ASN A 1 111 ? -17.690 13.700 9.119 1.00 76.25 111 ASN A C 1
ATOM 820 O O . ASN A 1 111 ? -16.863 12.790 9.199 1.00 76.25 111 ASN A O 1
ATOM 824 N N . ASN A 1 112 ? -18.862 13.555 8.495 1.00 70.31 112 ASN A N 1
ATOM 825 C CA . ASN A 1 112 ? -19.306 12.299 7.889 1.00 70.31 112 ASN A CA 1
ATOM 826 C C . ASN A 1 112 ? -18.347 11.785 6.807 1.00 70.31 112 ASN A C 1
ATOM 828 O O . ASN A 1 112 ? -18.170 10.575 6.709 1.00 70.31 112 ASN A O 1
ATOM 832 N N . GLU A 1 113 ? -17.691 12.669 6.051 1.00 68.25 113 GLU A N 1
ATOM 833 C CA . GLU A 1 113 ? -16.703 12.293 5.031 1.00 68.25 113 GLU A CA 1
ATOM 834 C C . GLU A 1 113 ? -15.422 11.754 5.678 1.00 68.25 113 GLU A C 1
ATOM 836 O O . GLU A 1 113 ? -14.873 10.753 5.230 1.00 68.25 113 GLU A O 1
ATOM 841 N N . ALA A 1 114 ? -14.965 12.353 6.782 1.00 66.50 114 ALA A N 1
ATOM 842 C CA . ALA A 1 114 ? -13.800 11.871 7.529 1.00 66.50 114 ALA A CA 1
ATOM 843 C C . ALA A 1 114 ? -14.078 10.530 8.225 1.00 66.50 114 ALA A C 1
ATOM 845 O O . ALA A 1 114 ? -13.222 9.645 8.246 1.00 66.50 114 ALA A O 1
ATOM 846 N N . VAL A 1 115 ? -15.291 10.355 8.757 1.00 65.69 115 VAL A N 1
ATOM 847 C CA . VAL A 1 115 ? -15.776 9.062 9.249 1.00 65.69 115 VAL A CA 1
ATOM 848 C C . VAL A 1 115 ? -15.758 8.066 8.098 1.00 65.69 115 VAL A C 1
ATOM 850 O O . VAL A 1 115 ? -15.089 7.043 8.193 1.00 65.69 115 VAL A O 1
ATOM 853 N N . GLN A 1 116 ? -16.417 8.375 6.985 1.00 65.88 116 GLN A N 1
ATOM 854 C CA . GLN A 1 116 ? -16.461 7.517 5.808 1.00 65.88 116 GLN A CA 1
ATOM 855 C C . GLN A 1 116 ? -15.055 7.151 5.317 1.00 65.88 116 GLN A C 1
ATOM 857 O O . GLN A 1 116 ? -14.804 5.975 5.116 1.00 65.88 116 GLN A O 1
ATOM 862 N N . ALA A 1 117 ? -14.093 8.073 5.293 1.00 67.62 117 ALA A N 1
ATOM 863 C CA . ALA A 1 117 ? -12.701 7.790 4.941 1.00 67.62 117 ALA A CA 1
ATOM 864 C C . ALA A 1 117 ? -11.986 6.838 5.920 1.00 67.62 117 ALA A C 1
ATOM 866 O O . ALA A 1 117 ? -11.111 6.086 5.499 1.00 67.62 117 ALA A O 1
ATOM 867 N N . ILE A 1 118 ? -12.337 6.836 7.212 1.00 66.19 118 ILE A N 1
ATOM 868 C CA . ILE A 1 118 ? -11.839 5.851 8.195 1.00 66.19 118 ILE A CA 1
ATOM 869 C C . ILE A 1 118 ? -12.471 4.472 7.952 1.00 66.19 118 ILE A C 1
ATOM 871 O O . ILE A 1 118 ? -11.819 3.453 8.168 1.00 66.19 118 ILE A O 1
ATOM 875 N N . PHE A 1 119 ? -13.727 4.434 7.499 1.00 63.53 119 PHE A N 1
ATOM 876 C CA . PHE A 1 119 ? -14.489 3.205 7.252 1.00 63.53 119 PHE A CA 1
ATOM 877 C C . PHE A 1 119 ? -14.235 2.584 5.865 1.00 63.53 119 PHE A C 1
ATOM 879 O O . PHE A 1 119 ? -14.221 1.363 5.747 1.00 63.53 119 PHE A O 1
ATOM 886 N N . GLU A 1 120 ? -14.025 3.399 4.833 1.00 62.59 120 GLU A N 1
ATOM 887 C CA . GLU A 1 120 ? -13.764 3.004 3.439 1.00 62.59 120 GLU A CA 1
ATOM 888 C C . GLU A 1 120 ? -12.284 2.763 3.159 1.00 62.59 120 GLU A C 1
ATOM 890 O O . GLU A 1 120 ? -11.912 2.248 2.104 1.00 62.59 120 GLU A O 1
ATOM 895 N N . ARG A 1 121 ? -11.427 3.056 4.138 1.00 58.69 121 ARG A N 1
ATOM 896 C CA . ARG A 1 121 ? -10.035 2.619 4.179 1.00 58.69 121 ARG A CA 1
ATOM 897 C C . ARG A 1 121 ? -9.931 1.105 4.438 1.00 58.69 121 ARG A C 1
ATOM 899 O O . ARG A 1 121 ? -9.185 0.657 5.304 1.00 58.69 121 ARG A O 1
ATOM 906 N N . SER A 1 122 ? -10.617 0.292 3.632 1.00 45.31 122 SER A N 1
ATOM 907 C CA . SER A 1 122 ? -10.171 -1.077 3.369 1.00 45.31 122 SER A CA 1
ATOM 908 C C . SER A 1 122 ? -8.764 -0.976 2.783 1.00 45.31 122 SER A C 1
ATOM 910 O O . SER A 1 122 ? -8.565 -0.532 1.653 1.00 45.31 122 SER A O 1
ATOM 912 N N . GLY A 1 123 ? -7.768 -1.308 3.602 1.00 48.81 123 GLY A N 1
ATOM 913 C CA . GLY A 1 123 ? -6.366 -1.248 3.211 1.00 48.81 123 GLY A CA 1
ATOM 914 C C . GLY A 1 123 ? -5.719 0.132 3.335 1.00 48.81 123 GLY A C 1
ATOM 915 O O . GLY A 1 123 ? -5.030 0.552 2.404 1.00 48.81 123 GLY A O 1
ATOM 916 N N . VAL A 1 124 ? -5.831 0.812 4.491 1.00 44.22 124 VAL A N 1
ATOM 917 C CA . VAL A 1 124 ? -4.700 1.669 4.906 1.00 44.22 124 VAL A CA 1
ATOM 918 C C . VAL A 1 124 ? -3.488 0.764 4.911 1.00 44.22 124 VAL A C 1
ATOM 920 O O . VAL A 1 124 ? -3.346 -0.071 5.804 1.00 44.22 124 VAL A O 1
ATOM 923 N N . ALA A 1 125 ? -2.651 0.881 3.883 1.00 48.31 125 ALA A N 1
ATOM 924 C CA . ALA A 1 125 ? -1.338 0.284 3.924 1.00 48.31 125 ALA A CA 1
ATOM 925 C C . ALA A 1 125 ? -0.719 0.779 5.230 1.00 48.31 125 ALA A C 1
ATOM 927 O O . ALA A 1 125 ? -0.628 1.994 5.449 1.00 48.31 125 ALA A O 1
ATOM 928 N N . ALA A 1 126 ? -0.385 -0.153 6.127 1.00 45.66 126 ALA A N 1
ATOM 929 C CA . ALA A 1 126 ? 0.449 0.167 7.272 1.00 45.66 126 ALA A CA 1
ATOM 930 C C . ALA A 1 126 ? 1.596 1.056 6.763 1.00 45.66 126 ALA A C 1
ATOM 932 O O . ALA A 1 126 ? 2.057 0.819 5.638 1.00 45.66 126 ALA A O 1
ATOM 933 N N . PRO A 1 127 ? 2.008 2.102 7.509 1.00 53.22 127 PRO A N 1
ATOM 934 C CA . PRO A 1 127 ? 3.119 2.941 7.079 1.00 53.22 127 PRO A CA 1
ATOM 935 C C . PRO A 1 127 ? 4.239 2.022 6.604 1.00 53.22 127 PRO A C 1
ATOM 937 O O . PRO A 1 127 ? 4.617 1.104 7.336 1.00 53.22 127 PRO A O 1
ATOM 940 N N . ALA A 1 128 ? 4.649 2.207 5.343 1.00 61.38 128 ALA A N 1
ATOM 941 C CA . ALA A 1 128 ? 5.534 1.276 4.658 1.00 61.38 128 ALA A CA 1
ATOM 942 C C . ALA A 1 128 ? 6.725 0.981 5.574 1.00 61.38 128 ALA A C 1
ATOM 944 O O . ALA A 1 128 ? 7.253 1.915 6.198 1.00 61.38 128 ALA A O 1
ATOM 945 N N . ALA A 1 129 ? 7.101 -0.294 5.714 1.00 76.94 129 ALA A N 1
ATOM 946 C CA . ALA A 1 129 ? 8.175 -0.667 6.622 1.00 76.94 129 ALA A CA 1
ATOM 947 C C . ALA A 1 129 ? 9.428 0.153 6.280 1.00 76.94 129 ALA A C 1
ATOM 949 O O . ALA A 1 129 ? 9.606 0.604 5.147 1.00 76.94 129 ALA A O 1
ATOM 950 N N . ARG A 1 130 ? 10.332 0.370 7.240 1.00 79.62 130 ARG A N 1
ATOM 951 C CA . ARG A 1 130 ? 11.542 1.175 6.986 1.00 79.62 130 ARG A CA 1
ATOM 952 C C . ARG A 1 130 ? 12.333 0.670 5.765 1.00 79.62 130 ARG A C 1
ATOM 954 O O . ARG A 1 130 ? 12.883 1.480 5.024 1.0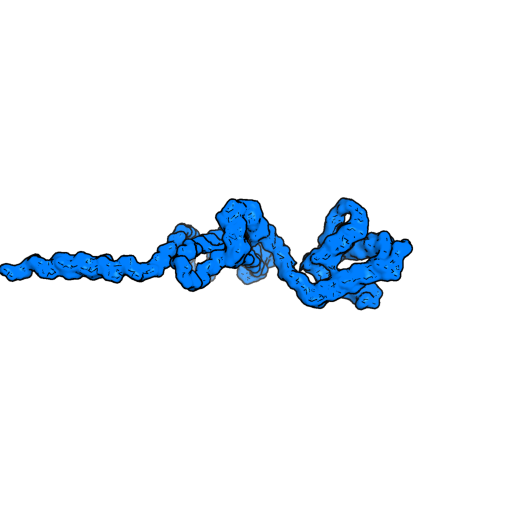0 79.62 130 ARG A O 1
ATOM 961 N N . SER A 1 131 ? 12.336 -0.644 5.536 1.00 86.75 131 SER A N 1
ATOM 962 C CA . SER A 1 131 ? 12.891 -1.288 4.338 1.00 86.75 131 SER A CA 1
ATOM 963 C C . SER A 1 131 ? 12.196 -0.859 3.045 1.00 86.75 131 SER A C 1
ATOM 965 O O . SER A 1 131 ? 12.855 -0.612 2.040 1.00 86.75 131 SER A O 1
ATOM 967 N N . ASP A 1 132 ? 10.876 -0.721 3.066 1.00 84.94 132 ASP A N 1
ATOM 968 C CA . ASP A 1 132 ? 10.077 -0.333 1.905 1.00 84.94 132 ASP A CA 1
ATOM 969 C C . ASP A 1 132 ? 10.338 1.131 1.551 1.00 84.94 132 ASP A C 1
ATOM 971 O O . ASP A 1 132 ? 10.523 1.464 0.386 1.00 84.94 132 ASP A O 1
ATOM 975 N N . GLN A 1 133 ? 10.466 1.997 2.561 1.00 87.50 133 GLN A N 1
ATOM 976 C CA . GLN A 1 133 ? 10.848 3.398 2.363 1.00 87.50 133 GLN A CA 1
ATOM 977 C C . GLN A 1 133 ? 12.253 3.533 1.758 1.00 87.50 133 GLN A C 1
ATOM 979 O O . GLN A 1 133 ? 12.470 4.375 0.884 1.00 87.50 133 GLN A O 1
ATOM 984 N N . GLN A 1 134 ? 13.204 2.697 2.194 1.00 93.06 134 GLN A N 1
ATOM 985 C CA . GLN A 1 134 ? 14.550 2.634 1.613 1.00 93.06 134 GLN A CA 1
ATOM 986 C C . GLN A 1 134 ? 14.515 2.149 0.163 1.00 93.06 134 GLN A C 1
ATOM 988 O O . GLN A 1 134 ? 15.187 2.726 -0.689 1.00 93.06 134 GLN A O 1
ATOM 993 N N . ASN A 1 135 ? 13.695 1.143 -0.137 1.00 94.38 135 ASN A N 1
ATOM 994 C CA . ASN A 1 135 ? 13.497 0.663 -1.500 1.00 94.38 135 ASN A CA 1
ATOM 995 C C . ASN A 1 135 ? 12.915 1.762 -2.399 1.00 94.38 135 ASN A C 1
ATOM 997 O O . ASN A 1 135 ? 13.435 2.027 -3.482 1.00 94.38 135 ASN A O 1
ATOM 1001 N N . SER A 1 136 ? 11.896 2.475 -1.923 1.00 93.56 136 SER A N 1
ATOM 1002 C CA . SER A 1 136 ? 11.328 3.619 -2.634 1.00 93.56 136 SER A CA 1
ATOM 1003 C C . SER A 1 136 ? 12.360 4.727 -2.877 1.00 93.56 136 SER A C 1
ATOM 1005 O O . SER A 1 136 ? 12.374 5.328 -3.948 1.00 93.56 136 SER A O 1
ATOM 1007 N N . ALA A 1 137 ? 13.257 4.990 -1.920 1.00 94.31 137 ALA A N 1
ATOM 1008 C CA . ALA A 1 137 ? 14.356 5.939 -2.101 1.00 94.31 137 ALA A CA 1
ATOM 1009 C C . ALA A 1 137 ? 15.347 5.480 -3.183 1.00 94.31 137 ALA A C 1
ATOM 1011 O O . ALA A 1 137 ? 15.598 6.240 -4.109 1.00 94.31 137 ALA A O 1
ATOM 1012 N N . LYS A 1 138 ? 15.805 4.221 -3.147 1.00 96.25 138 LYS A N 1
ATOM 1013 C CA . LYS A 1 138 ? 16.706 3.653 -4.167 1.00 96.25 138 LYS A CA 1
ATOM 1014 C C . LYS A 1 138 ? 16.146 3.760 -5.583 1.00 96.25 138 LYS A C 1
ATOM 1016 O O . LYS A 1 138 ? 16.864 4.105 -6.516 1.00 96.25 138 LYS A O 1
ATOM 1021 N N . ILE A 1 139 ? 14.855 3.470 -5.748 1.00 96.19 139 ILE A N 1
ATOM 1022 C CA . ILE A 1 139 ? 14.189 3.562 -7.051 1.00 96.19 139 ILE A CA 1
ATOM 1023 C C . ILE A 1 139 ? 14.118 5.028 -7.511 1.00 96.19 139 ILE A C 1
ATOM 1025 O O . ILE A 1 139 ? 14.377 5.312 -8.678 1.00 96.19 139 ILE A O 1
ATOM 1029 N N . ARG A 1 140 ? 13.844 5.973 -6.599 1.00 93.94 140 ARG A N 1
ATOM 1030 C CA . ARG A 1 140 ? 13.886 7.414 -6.907 1.00 93.94 140 ARG A CA 1
ATOM 1031 C C . ARG A 1 140 ? 15.278 7.880 -7.325 1.00 93.94 140 ARG A C 1
ATOM 1033 O O . ARG A 1 140 ? 15.393 8.564 -8.340 1.00 93.94 140 ARG A O 1
ATOM 1040 N N . ASP A 1 141 ? 16.306 7.467 -6.593 1.00 95.12 141 ASP A N 1
ATOM 1041 C CA . ASP A 1 141 ? 17.703 7.796 -6.890 1.00 95.12 141 ASP A CA 1
ATOM 1042 C C . ASP A 1 141 ? 18.122 7.241 -8.261 1.00 95.12 141 ASP A C 1
ATOM 1044 O O . ASP A 1 141 ? 18.796 7.920 -9.036 1.00 95.12 141 ASP A O 1
ATOM 1048 N N . TRP A 1 142 ? 17.646 6.044 -8.618 1.00 95.31 142 TRP A N 1
ATOM 1049 C CA . TRP A 1 142 ? 17.878 5.440 -9.930 1.00 95.31 142 TRP A CA 1
ATOM 1050 C C . TRP A 1 142 ? 17.274 6.243 -11.096 1.00 95.31 142 TRP A C 1
ATOM 1052 O O . TRP A 1 142 ? 17.905 6.332 -12.154 1.00 95.31 142 TRP A O 1
ATOM 1062 N N . PHE A 1 143 ? 16.097 6.863 -10.926 1.00 91.94 143 PHE A N 1
ATOM 1063 C CA . PHE A 1 143 ? 15.522 7.727 -11.968 1.00 91.94 143 PHE A CA 1
ATOM 1064 C C . PHE A 1 143 ? 16.367 8.971 -12.215 1.00 91.94 143 PHE A C 1
ATOM 1066 O O . PHE A 1 143 ? 16.572 9.347 -13.366 1.00 91.94 143 PHE A O 1
ATOM 1073 N N . ILE A 1 144 ? 16.854 9.603 -11.147 1.00 90.12 144 ILE A N 1
ATOM 1074 C CA . ILE A 1 144 ? 17.574 10.880 -11.236 1.00 90.12 144 ILE A CA 1
ATOM 1075 C C . ILE A 1 144 ? 19.070 10.715 -11.514 1.00 90.12 144 ILE A C 1
ATOM 1077 O O . ILE A 1 144 ? 19.739 11.706 -11.799 1.00 90.12 144 ILE A O 1
ATOM 1081 N N . SER A 1 145 ? 19.601 9.488 -11.465 1.00 92.56 145 SER A N 1
ATOM 1082 C CA . SER A 1 145 ? 21.030 9.229 -11.674 1.00 92.56 145 SER A CA 1
ATOM 1083 C C . SER A 1 145 ? 21.520 9.637 -13.068 1.00 92.56 145 SER A C 1
ATOM 1085 O O . SER A 1 145 ? 22.699 9.924 -13.244 1.00 92.56 145 SER A O 1
ATOM 1087 N N . GLU A 1 146 ? 20.627 9.662 -14.063 1.00 92.81 146 GLU A N 1
ATOM 1088 C CA . GLU A 1 146 ? 20.937 10.018 -15.450 1.00 92.81 146 GLU A CA 1
ATOM 1089 C C . GLU A 1 146 ? 19.790 10.840 -16.064 1.00 92.81 146 GLU A C 1
ATOM 1091 O O . GLU A 1 146 ? 18.842 10.270 -16.608 1.00 92.81 146 GLU A O 1
ATOM 1096 N N . PRO A 1 147 ? 19.878 12.183 -16.042 1.00 90.25 147 PRO A N 1
ATOM 1097 C CA . PRO A 1 147 ? 18.799 13.061 -16.500 1.00 90.25 147 PRO A CA 1
ATOM 1098 C C . PRO A 1 147 ? 18.352 12.830 -17.952 1.00 90.25 147 PRO A C 1
ATOM 1100 O O . PRO A 1 147 ? 17.189 13.040 -18.289 1.00 90.25 147 PRO A O 1
ATOM 1103 N N . ALA A 1 148 ? 19.268 12.382 -18.817 1.00 89.81 148 ALA A N 1
ATOM 1104 C CA . ALA A 1 148 ? 18.976 12.098 -20.221 1.00 89.81 148 ALA A CA 1
ATOM 1105 C C . ALA A 1 148 ? 18.085 10.856 -20.417 1.00 89.81 148 ALA A C 1
ATOM 1107 O O . ALA A 1 148 ? 17.443 10.728 -21.458 1.00 89.81 148 ALA A O 1
ATOM 1108 N N . THR A 1 149 ? 18.032 9.945 -19.438 1.00 92.31 149 THR A N 1
ATOM 1109 C CA . THR A 1 149 ? 17.288 8.678 -19.529 1.00 92.31 149 THR A CA 1
ATOM 1110 C C . THR A 1 149 ? 16.100 8.605 -18.571 1.00 92.31 149 THR A C 1
ATOM 1112 O O . THR A 1 149 ? 15.390 7.600 -18.559 1.00 92.31 149 THR A O 1
ATOM 1115 N N . THR A 1 150 ? 15.813 9.675 -17.824 1.00 93.25 150 THR A N 1
ATOM 1116 C CA . THR A 1 150 ? 14.765 9.717 -16.795 1.00 93.25 150 THR A CA 1
ATOM 1117 C C . THR A 1 150 ? 13.399 9.244 -17.300 1.00 93.25 150 THR A C 1
ATOM 1119 O O . THR A 1 150 ? 12.782 8.386 -16.674 1.00 93.25 150 THR A O 1
ATOM 1122 N N . ASN A 1 151 ? 12.936 9.744 -18.452 1.00 91.88 151 ASN A N 1
ATOM 1123 C CA . ASN A 1 151 ? 11.633 9.347 -19.005 1.00 91.88 151 ASN A CA 1
ATOM 1124 C C . ASN A 1 151 ? 11.608 7.867 -19.417 1.00 91.88 151 ASN A C 1
ATOM 1126 O O . ASN A 1 151 ? 10.621 7.175 -19.182 1.00 91.88 151 ASN A O 1
ATOM 1130 N N . ALA A 1 152 ? 12.709 7.356 -19.980 1.00 94.50 152 ALA A N 1
ATOM 1131 C CA . ALA A 1 152 ? 12.816 5.949 -20.359 1.00 94.50 152 ALA A CA 1
ATOM 1132 C C . ALA A 1 152 ? 12.807 5.031 -19.125 1.00 94.50 152 AL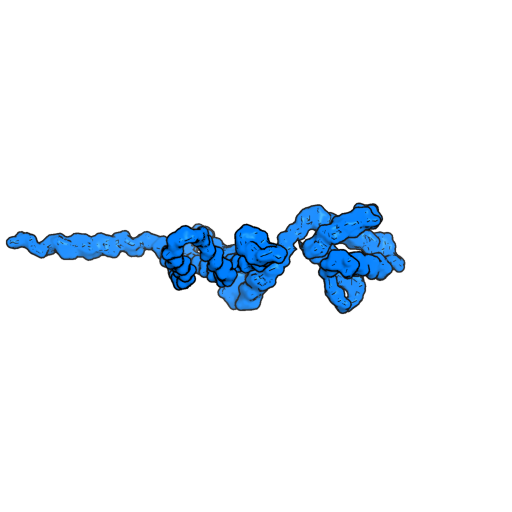A A C 1
ATOM 1134 O O . ALA A 1 152 ? 12.099 4.026 -19.111 1.00 94.50 152 ALA A O 1
ATOM 1135 N N . LYS A 1 153 ? 13.532 5.409 -18.062 1.00 95.94 153 LYS A N 1
ATOM 1136 C CA . LYS A 1 153 ? 13.522 4.701 -16.775 1.00 95.94 153 LYS A CA 1
ATOM 1137 C C . LYS A 1 153 ? 12.131 4.725 -16.134 1.00 95.94 153 LYS A C 1
ATOM 1139 O O . LYS A 1 153 ? 11.662 3.692 -15.660 1.00 95.94 153 LYS A O 1
ATOM 1144 N N . ALA A 1 154 ? 11.452 5.875 -16.157 1.00 94.69 154 ALA A N 1
ATOM 1145 C CA . ALA A 1 154 ? 10.095 6.030 -15.636 1.00 94.69 154 ALA A CA 1
ATOM 1146 C C . ALA A 1 154 ? 9.108 5.077 -16.331 1.00 94.69 154 ALA A C 1
ATOM 1148 O O . ALA A 1 154 ? 8.433 4.295 -15.660 1.00 94.69 154 ALA A O 1
ATOM 1149 N N . LEU A 1 155 ? 9.094 5.069 -17.668 1.00 94.69 155 LEU A N 1
ATOM 1150 C CA . LEU A 1 155 ? 8.282 4.141 -18.461 1.00 94.69 155 LEU A CA 1
ATOM 1151 C C . LEU A 1 155 ? 8.635 2.679 -18.182 1.00 94.69 155 LEU A C 1
ATOM 1153 O O . LEU A 1 155 ? 7.744 1.840 -18.081 1.00 94.69 155 LEU A O 1
ATOM 1157 N N . GLU A 1 156 ? 9.918 2.358 -18.026 1.00 96.25 156 GLU A N 1
ATOM 1158 C CA . GLU A 1 156 ? 10.349 1.008 -17.673 1.00 96.25 156 GLU A CA 1
ATOM 1159 C C . GLU A 1 156 ? 9.753 0.538 -16.336 1.00 96.25 156 GLU A C 1
ATOM 1161 O O . GLU A 1 156 ? 9.247 -0.583 -16.247 1.00 96.25 156 GLU A O 1
ATOM 1166 N N . TYR A 1 157 ? 9.761 1.389 -15.310 1.00 97.44 157 TYR A N 1
ATOM 1167 C CA . TYR A 1 157 ? 9.169 1.056 -14.017 1.00 97.44 157 TYR A CA 1
ATOM 1168 C C . TYR A 1 157 ? 7.634 0.963 -14.077 1.00 97.44 157 TYR A C 1
ATOM 1170 O O . TYR A 1 157 ? 7.063 0.024 -13.523 1.00 97.44 157 TYR A O 1
ATOM 1178 N N . LEU A 1 158 ? 6.951 1.859 -14.801 1.00 96.56 158 LEU A N 1
ATOM 1179 C CA . LEU A 1 158 ? 5.494 1.768 -14.993 1.00 96.56 158 LEU A CA 1
ATOM 1180 C C . LEU A 1 158 ? 5.094 0.493 -15.748 1.00 96.56 158 LEU A C 1
ATOM 1182 O O . LEU A 1 158 ? 4.161 -0.195 -15.339 1.00 96.56 158 LEU A O 1
ATOM 1186 N N . ASN A 1 159 ? 5.837 0.122 -16.795 1.00 96.75 159 ASN A N 1
ATOM 1187 C CA . ASN A 1 159 ? 5.626 -1.131 -17.524 1.00 96.75 159 ASN A CA 1
ATOM 1188 C C . ASN A 1 159 ? 5.862 -2.355 -16.632 1.00 96.75 159 ASN A C 1
ATOM 1190 O O . ASN A 1 159 ? 5.137 -3.348 -16.727 1.00 96.75 159 ASN A O 1
ATOM 1194 N N . PHE A 1 160 ? 6.861 -2.294 -15.745 1.00 97.88 160 PHE A N 1
ATOM 1195 C CA . PHE A 1 160 ? 7.069 -3.321 -14.730 1.00 97.88 160 PHE A CA 1
ATOM 1196 C C . PHE A 1 160 ? 5.850 -3.435 -13.805 1.00 97.88 160 PHE A C 1
ATOM 1198 O O . PHE A 1 160 ? 5.311 -4.533 -13.661 1.00 97.88 160 PHE A O 1
ATOM 1205 N N . LEU A 1 161 ? 5.355 -2.327 -13.245 1.00 97.06 161 LEU A N 1
ATOM 1206 C CA . LEU A 1 161 ? 4.153 -2.352 -12.407 1.00 97.06 161 LEU A CA 1
ATOM 1207 C C . LEU A 1 161 ? 2.948 -2.900 -13.175 1.00 97.06 161 LEU A C 1
ATOM 1209 O O . LEU A 1 161 ? 2.276 -3.797 -12.678 1.00 97.06 161 LEU A O 1
ATOM 1213 N N . GLN A 1 162 ? 2.716 -2.458 -14.410 1.00 96.06 162 GLN A N 1
ATOM 1214 C CA . GLN A 1 162 ? 1.614 -2.954 -15.235 1.00 96.06 162 GLN A CA 1
ATOM 1215 C C . GLN A 1 162 ? 1.693 -4.471 -15.457 1.00 96.06 162 GLN A C 1
ATOM 1217 O O . GLN A 1 162 ? 0.683 -5.166 -15.356 1.00 96.06 162 GLN A O 1
ATOM 1222 N N . ARG A 1 163 ? 2.893 -5.005 -15.720 1.00 96.81 163 ARG A N 1
ATOM 1223 C CA . ARG A 1 163 ? 3.113 -6.442 -15.945 1.00 96.81 163 ARG A CA 1
ATOM 1224 C C . ARG A 1 163 ? 2.871 -7.286 -14.693 1.00 96.81 163 ARG A C 1
ATOM 1226 O O . ARG A 1 163 ? 2.408 -8.417 -14.817 1.00 96.81 163 ARG A O 1
ATOM 1233 N N . PHE A 1 164 ? 3.215 -6.770 -13.515 1.00 94.69 164 PHE A N 1
ATOM 1234 C CA . PHE A 1 164 ? 3.136 -7.505 -12.248 1.00 94.69 164 PHE A CA 1
ATOM 1235 C C . PHE A 1 164 ? 1.934 -7.108 -11.373 1.00 94.69 164 PHE A C 1
ATOM 1237 O O . PHE A 1 164 ? 1.842 -7.549 -10.230 1.00 94.69 164 PHE A O 1
ATOM 1244 N N . GLY A 1 165 ? 0.993 -6.324 -11.909 1.00 92.94 165 GLY A N 1
ATOM 1245 C CA . GLY A 1 165 ? -0.248 -5.953 -11.222 1.00 92.94 165 GLY A CA 1
ATOM 1246 C C . GLY A 1 165 ? -0.087 -4.880 -10.139 1.00 92.94 165 GLY A C 1
ATOM 1247 O O . GLY A 1 165 ? -0.844 -4.873 -9.172 1.00 92.94 165 GLY A O 1
ATOM 1248 N N . GLY A 1 166 ? 0.903 -3.998 -10.277 1.00 92.25 166 GLY A N 1
ATOM 1249 C CA . GLY A 1 166 ? 1.097 -2.829 -9.420 1.00 92.25 166 GLY A CA 1
ATOM 1250 C C . GLY A 1 166 ? 0.099 -1.700 -9.693 1.00 92.25 166 GLY A C 1
ATOM 1251 O O . GLY A 1 166 ? -0.565 -1.666 -10.729 1.00 92.25 166 GLY A O 1
ATOM 1252 N N . THR A 1 167 ? -0.000 -0.758 -8.756 1.00 90.50 167 THR A N 1
ATOM 1253 C CA . THR A 1 167 ? -0.939 0.373 -8.795 1.00 90.50 167 THR A CA 1
ATOM 1254 C C . THR A 1 167 ? -0.246 1.671 -9.197 1.00 90.50 167 THR A C 1
ATOM 1256 O O . THR A 1 167 ? 0.806 2.013 -8.666 1.00 90.50 167 THR A O 1
ATOM 1259 N N . PHE A 1 168 ? -0.829 2.416 -10.133 1.00 94.31 168 PHE A N 1
ATOM 1260 C CA . PHE A 1 168 ? -0.384 3.757 -10.522 1.00 94.31 168 PHE A CA 1
ATOM 1261 C C . PHE A 1 168 ? -1.518 4.486 -11.255 1.00 94.31 168 PHE A C 1
ATOM 1263 O O . PHE A 1 168 ? -2.426 3.844 -11.786 1.00 94.31 168 PHE A O 1
ATOM 1270 N N . GLU A 1 169 ? -1.487 5.817 -11.285 1.00 89.62 169 GLU A N 1
ATOM 1271 C CA . GLU A 1 169 ? -2.447 6.615 -12.059 1.00 89.62 169 GLU A CA 1
ATOM 1272 C C . GLU A 1 169 ? -2.372 6.301 -13.561 1.00 89.62 169 GLU A C 1
ATOM 1274 O O . GLU A 1 169 ? -1.289 6.136 -14.123 1.00 89.62 169 GLU A O 1
ATOM 1279 N N . SER A 1 170 ? -3.517 6.220 -14.241 1.00 84.25 170 SER A N 1
ATOM 1280 C CA . SER A 1 170 ? -3.586 5.891 -15.674 1.00 84.25 170 SER A CA 1
ATOM 1281 C C . SER A 1 170 ? -3.218 7.059 -16.590 1.00 84.25 170 SER A C 1
ATOM 1283 O O . SER A 1 170 ? -2.818 6.828 -17.729 1.00 84.25 170 SER A O 1
ATOM 1285 N N . GLU A 1 171 ? -3.321 8.292 -16.099 1.00 85.69 171 GLU A N 1
ATOM 1286 C CA . GLU A 1 171 ? -3.148 9.524 -16.870 1.00 85.69 171 GLU A CA 1
ATOM 1287 C C . GLU A 1 171 ? -2.099 10.442 -16.232 1.00 85.69 171 GLU A C 1
ATOM 1289 O O . GLU A 1 171 ? -1.785 10.320 -15.050 1.00 85.69 171 GLU A O 1
ATOM 1294 N N . GLY A 1 172 ? -1.549 11.364 -17.026 1.00 87.56 172 GLY A N 1
ATOM 1295 C CA . GLY A 1 172 ? -0.558 12.346 -16.583 1.00 87.56 172 GLY A CA 1
ATOM 1296 C C . GLY A 1 172 ? 0.862 12.066 -17.077 1.00 87.56 172 GLY A C 1
ATOM 1297 O O . GLY A 1 172 ? 1.130 11.088 -17.773 1.00 87.56 172 GLY A O 1
ATOM 1298 N N . ALA A 1 173 ? 1.783 12.964 -16.725 1.00 87.12 173 ALA A N 1
ATOM 1299 C CA . ALA A 1 173 ? 3.195 12.805 -17.057 1.00 87.12 173 ALA A CA 1
ATOM 1300 C C . ALA A 1 173 ? 3.796 11.595 -16.320 1.00 87.12 173 ALA A C 1
ATOM 1302 O O . ALA A 1 173 ? 3.446 11.323 -15.171 1.00 87.12 173 ALA A O 1
AT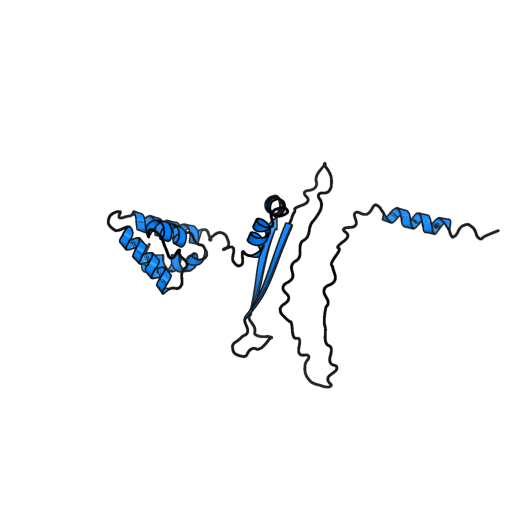OM 1303 N N . ASP A 1 174 ? 4.732 10.891 -16.955 1.00 88.38 174 ASP A N 1
ATOM 1304 C CA . ASP A 1 174 ? 5.283 9.646 -16.402 1.00 88.38 174 ASP A CA 1
ATOM 1305 C C . ASP A 1 174 ? 6.009 9.863 -15.073 1.00 88.38 174 ASP A C 1
ATOM 1307 O O . ASP A 1 174 ? 5.870 9.063 -14.151 1.00 88.38 174 ASP A O 1
ATOM 1311 N N . LEU A 1 175 ? 6.740 10.974 -14.934 1.00 88.56 175 LEU A N 1
ATOM 1312 C CA . LEU A 1 175 ? 7.542 11.224 -13.741 1.00 88.56 175 LEU A CA 1
ATOM 1313 C C . LEU A 1 175 ? 6.681 11.361 -12.468 1.00 88.56 175 LEU A C 1
ATOM 1315 O O . LEU A 1 175 ? 6.908 10.591 -11.534 1.00 88.56 175 LEU A O 1
ATOM 1319 N N . PRO A 1 176 ? 5.668 12.255 -12.395 1.00 90.81 176 PRO A N 1
ATOM 1320 C CA . PRO A 1 176 ? 4.782 12.322 -11.229 1.00 90.81 176 PRO A CA 1
ATOM 1321 C C . PRO A 1 176 ? 4.093 10.993 -10.901 1.00 90.81 176 PRO A C 1
ATOM 1323 O O . PRO A 1 176 ? 4.054 10.604 -9.732 1.00 90.81 176 PRO A O 1
ATOM 1326 N N . ARG A 1 177 ? 3.620 10.267 -11.924 1.00 91.69 177 ARG A N 1
ATOM 1327 C CA . ARG A 1 177 ? 2.963 8.959 -11.761 1.00 91.69 177 ARG A CA 1
ATOM 1328 C C . ARG A 1 177 ? 3.893 7.950 -11.105 1.00 91.69 177 ARG A C 1
ATOM 1330 O O . ARG A 1 177 ? 3.500 7.239 -10.187 1.00 91.69 177 ARG A O 1
ATOM 1337 N N . VAL A 1 178 ? 5.151 7.925 -11.528 1.00 92.88 178 VAL A N 1
ATOM 1338 C CA . VAL A 1 178 ? 6.181 7.083 -10.925 1.00 92.88 178 VAL A CA 1
ATOM 1339 C C . VAL A 1 178 ? 6.459 7.476 -9.476 1.00 92.88 178 VAL A C 1
ATOM 1341 O O . VAL A 1 178 ? 6.506 6.598 -8.620 1.00 92.88 178 VAL A O 1
ATOM 1344 N N . TYR A 1 179 ? 6.606 8.766 -9.158 1.00 92.00 179 TYR A N 1
ATOM 1345 C CA . T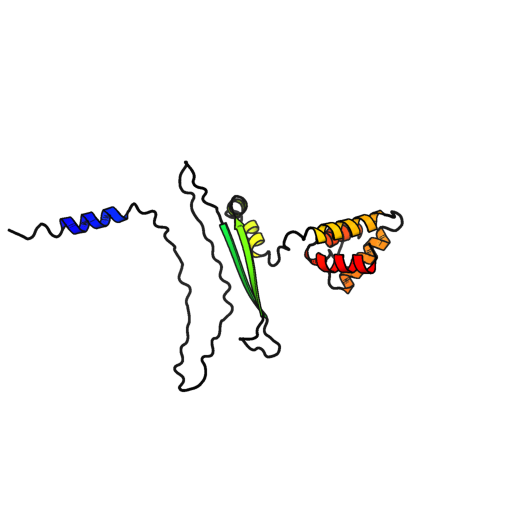YR A 1 179 ? 6.838 9.202 -7.772 1.00 92.00 179 TYR A CA 1
ATOM 1346 C C . TYR A 1 179 ? 5.697 8.796 -6.834 1.00 92.00 179 TYR A C 1
ATOM 1348 O O . TYR A 1 179 ? 5.954 8.358 -5.706 1.00 92.00 179 TYR A O 1
ATOM 1356 N N . GLN A 1 180 ? 4.456 8.908 -7.307 1.00 91.94 180 GLN A N 1
ATOM 1357 C CA . GLN A 1 180 ? 3.281 8.423 -6.597 1.00 91.94 180 GLN A CA 1
ATOM 1358 C C . GLN A 1 180 ? 3.341 6.899 -6.431 1.00 91.94 180 GLN A C 1
ATOM 1360 O O . GLN A 1 180 ? 3.281 6.409 -5.306 1.00 91.94 180 GLN A O 1
ATOM 1365 N N . ALA A 1 181 ? 3.524 6.159 -7.526 1.00 93.69 181 ALA A N 1
ATOM 1366 C CA . ALA A 1 181 ? 3.509 4.700 -7.535 1.00 93.69 181 ALA A CA 1
ATOM 1367 C C . ALA A 1 181 ? 4.612 4.086 -6.659 1.00 93.69 181 ALA A C 1
ATOM 1369 O O . ALA A 1 181 ? 4.357 3.157 -5.897 1.00 93.69 181 ALA A O 1
ATOM 1370 N N . VAL A 1 182 ? 5.823 4.643 -6.693 1.00 94.25 182 VAL A N 1
ATOM 1371 C CA . VAL A 1 182 ? 6.946 4.211 -5.846 1.00 94.25 182 VAL A CA 1
ATOM 1372 C C . VAL A 1 182 ? 6.659 4.449 -4.365 1.00 94.25 182 VAL A C 1
ATOM 1374 O O . VAL A 1 182 ? 7.157 3.709 -3.515 1.00 94.25 182 VAL A O 1
ATOM 1377 N N . SER A 1 183 ? 5.881 5.482 -4.045 1.00 89.69 183 SER A N 1
ATOM 1378 C CA . SER A 1 183 ? 5.517 5.834 -2.670 1.00 89.69 183 SER A CA 1
ATOM 1379 C C . SER A 1 183 ? 4.239 5.131 -2.193 1.00 89.69 183 SER A C 1
ATOM 1381 O O . SER A 1 183 ? 3.918 5.206 -1.007 1.00 89.69 183 SER A O 1
ATOM 1383 N N . ASP A 1 184 ? 3.518 4.442 -3.082 1.00 87.44 184 ASP A N 1
ATOM 1384 C CA . ASP A 1 184 ? 2.332 3.663 -2.737 1.00 87.44 184 ASP A CA 1
ATOM 1385 C C . ASP A 1 184 ? 2.746 2.374 -2.013 1.00 87.44 184 ASP A C 1
ATOM 1387 O O . ASP A 1 184 ? 3.438 1.512 -2.562 1.00 87.44 184 ASP A O 1
ATOM 1391 N N . GLY A 1 185 ? 2.286 2.217 -0.769 1.00 82.94 185 GLY A N 1
ATOM 1392 C CA . GLY A 1 185 ? 2.544 1.024 0.038 1.00 82.94 185 GLY A CA 1
ATOM 1393 C C . GLY A 1 185 ? 2.039 -0.269 -0.612 1.00 82.94 185 GLY A C 1
ATOM 1394 O O . GLY A 1 185 ? 2.587 -1.336 -0.340 1.00 82.94 185 GLY A O 1
ATOM 1395 N N . LYS A 1 186 ? 1.058 -0.192 -1.524 1.00 84.44 186 LYS A N 1
ATOM 1396 C CA . LYS A 1 186 ? 0.586 -1.347 -2.306 1.00 84.44 186 LYS A CA 1
ATOM 1397 C C . LYS A 1 186 ? 1.665 -1.918 -3.232 1.00 84.44 186 LYS A C 1
ATOM 1399 O O . LYS A 1 186 ? 1.649 -3.114 -3.508 1.00 84.44 186 LYS A O 1
ATOM 1404 N N . ASN A 1 187 ? 2.635 -1.101 -3.647 1.00 92.31 187 ASN A N 1
ATOM 1405 C CA . ASN A 1 187 ? 3.735 -1.511 -4.520 1.00 92.31 187 ASN A CA 1
ATOM 1406 C C . ASN A 1 187 ? 4.997 -1.945 -3.756 1.00 92.31 187 ASN A C 1
ATOM 1408 O O . ASN A 1 187 ? 5.995 -2.272 -4.392 1.00 92.31 187 ASN A O 1
ATOM 1412 N N . ALA A 1 188 ? 4.996 -1.993 -2.418 1.00 90.56 188 ALA A N 1
ATOM 1413 C CA . ALA A 1 188 ? 6.202 -2.261 -1.623 1.00 90.56 188 ALA A CA 1
ATOM 1414 C C . ALA A 1 188 ? 6.929 -3.571 -2.003 1.00 90.56 188 ALA A C 1
ATOM 1416 O O . ALA A 1 188 ? 8.145 -3.578 -2.211 1.00 90.56 188 ALA A O 1
ATOM 1417 N N . ALA A 1 189 ? 6.187 -4.671 -2.172 1.00 89.31 189 ALA A N 1
ATOM 1418 C CA . ALA A 1 189 ? 6.759 -5.954 -2.589 1.00 89.31 189 ALA A CA 1
ATOM 1419 C C . ALA A 1 189 ? 7.323 -5.902 -4.021 1.00 89.31 189 ALA A C 1
ATOM 1421 O O . ALA A 1 189 ? 8.407 -6.422 -4.293 1.00 89.31 189 ALA A O 1
ATOM 1422 N N . LEU A 1 190 ? 6.617 -5.218 -4.926 1.00 94.62 190 LEU A N 1
ATOM 1423 C CA . LEU A 1 190 ? 7.053 -5.020 -6.307 1.00 94.62 190 LEU A CA 1
ATOM 1424 C C . LEU A 1 190 ? 8.299 -4.126 -6.381 1.00 94.62 190 LEU A C 1
ATOM 1426 O O . LEU A 1 190 ? 9.191 -4.397 -7.179 1.00 94.62 190 LEU A O 1
ATOM 1430 N N . ASN A 1 191 ? 8.427 -3.133 -5.500 1.00 96.19 191 ASN A N 1
ATOM 1431 C CA . ASN A 1 191 ? 9.626 -2.302 -5.381 1.00 96.19 191 ASN A CA 1
ATOM 1432 C C . ASN A 1 191 ? 10.849 -3.134 -4.992 1.00 96.19 191 ASN A C 1
ATOM 1434 O O . ASN A 1 191 ? 11.902 -3.012 -5.617 1.00 96.19 191 ASN A O 1
ATOM 1438 N N . ALA A 1 192 ? 10.710 -4.022 -4.004 1.00 94.69 192 ALA A N 1
ATOM 1439 C CA . ALA A 1 192 ? 11.788 -4.930 -3.611 1.00 94.69 192 ALA A CA 1
ATOM 1440 C C . ALA A 1 192 ? 12.206 -5.862 -4.769 1.00 94.69 192 ALA A C 1
ATOM 1442 O O . ALA A 1 192 ? 13.399 -6.073 -5.020 1.00 94.69 192 ALA A O 1
ATOM 1443 N N . GLN A 1 193 ? 11.230 -6.376 -5.523 1.00 96.00 193 GLN A N 1
ATOM 1444 C CA . GLN A 1 193 ? 11.486 -7.207 -6.699 1.00 96.00 193 GLN A CA 1
ATOM 1445 C C . GLN A 1 193 ? 12.187 -6.421 -7.817 1.00 96.00 193 GLN A C 1
ATOM 1447 O O . GLN A 1 193 ? 13.153 -6.915 -8.402 1.00 96.00 193 GLN A O 1
ATOM 1452 N N . PHE A 1 194 ? 11.742 -5.194 -8.094 1.00 97.38 194 PHE A N 1
ATOM 1453 C CA . PHE A 1 194 ? 12.339 -4.328 -9.107 1.00 97.38 194 PHE A CA 1
ATOM 1454 C C . PHE A 1 194 ? 13.807 -4.024 -8.797 1.00 97.38 194 PHE A C 1
ATOM 1456 O O . PHE A 1 194 ? 14.666 -4.173 -9.664 1.00 97.38 194 PHE A O 1
ATOM 1463 N N . ILE A 1 195 ? 14.112 -3.688 -7.540 1.00 96.75 195 ILE A N 1
ATOM 1464 C CA . ILE A 1 195 ? 15.483 -3.467 -7.057 1.00 96.75 195 ILE A CA 1
ATOM 1465 C C . ILE A 1 195 ? 16.357 -4.697 -7.284 1.00 96.75 195 ILE A C 1
ATOM 1467 O O . ILE A 1 195 ? 17.468 -4.570 -7.791 1.00 96.75 195 ILE A O 1
ATOM 1471 N N . THR A 1 196 ? 15.844 -5.890 -6.977 1.00 96.19 196 THR A N 1
ATOM 1472 C CA . THR A 1 196 ? 16.572 -7.149 -7.194 1.00 96.19 196 THR A CA 1
ATOM 1473 C C . THR A 1 196 ? 16.884 -7.373 -8.677 1.00 96.19 196 THR A C 1
ATOM 1475 O O . THR A 1 196 ? 18.007 -7.735 -9.026 1.00 96.19 196 THR A O 1
ATOM 1478 N N . LEU A 1 197 ? 15.917 -7.114 -9.565 1.00 96.44 197 LEU A N 1
ATOM 1479 C CA . LEU A 1 197 ? 16.085 -7.254 -11.017 1.00 96.44 197 LEU A CA 1
ATOM 1480 C C . LEU A 1 197 ? 17.092 -6.249 -11.586 1.00 96.44 197 LEU A C 1
ATOM 1482 O O . LEU A 1 197 ? 17.861 -6.583 -12.488 1.00 96.44 197 LEU A O 1
ATOM 1486 N N . LYS A 1 198 ? 17.088 -5.023 -11.060 1.00 95.88 198 LYS A N 1
ATOM 1487 C CA . LYS A 1 198 ? 17.942 -3.922 -11.516 1.00 95.88 198 LYS A CA 1
ATOM 1488 C C . LYS A 1 198 ? 19.292 -3.841 -10.815 1.00 95.88 198 LYS A C 1
ATOM 1490 O O . LYS A 1 198 ? 20.157 -3.113 -11.292 1.00 95.88 198 LYS A O 1
ATOM 1495 N N . LYS A 1 199 ? 19.489 -4.625 -9.751 1.00 95.25 199 LYS A N 1
ATOM 1496 C CA . LYS A 1 199 ? 20.682 -4.615 -8.894 1.00 95.25 199 LYS A CA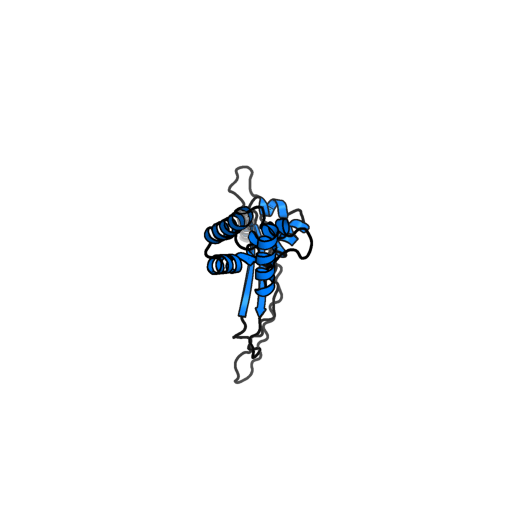 1
ATOM 1497 C C . LYS A 1 199 ? 20.956 -3.221 -8.297 1.00 95.25 199 LYS A C 1
ATOM 1499 O O . LYS A 1 199 ? 22.087 -2.745 -8.354 1.00 95.25 199 LYS A O 1
ATOM 1504 N N . LEU A 1 200 ? 19.905 -2.582 -7.763 1.00 91.56 200 LEU A N 1
ATOM 1505 C CA . LEU A 1 200 ? 19.948 -1.262 -7.099 1.00 91.56 200 LEU A CA 1
ATOM 1506 C C . LEU A 1 200 ? 20.236 -1.351 -5.587 1.00 91.56 200 LEU A C 1
ATOM 1508 O O . LEU A 1 200 ? 20.047 -2.417 -4.961 1.00 91.56 200 LEU A O 1
#

Radius of gyration: 28.63 Å; chains: 1; bounding box: 69×58×88 Å

Secondary structure (DSSP, 8-state):
---SSHHHHHHHHHSGGGGS-------------------SSS-----------------PPP-TT------EEEEEEEEEE--TT--TTTSEEEEEEEEEEHHHHHHHTT-HHHHHHHHS-TT---S--HHHHHHHHHHHHHHHT-TTTHHHHHHHHHHHHHHHT----SSS-HHHHHHHHHH-GGGHHHHHHHHHHHT-

Organism: NCBI:txid2859783

Foldseek 3Di:
DPDPPPVVVVVVVVVVVPPPPDPPPPDPDDDDDDDDDPDDDDDDDDDDDQDQDADADDDPFDDPVDDDPKQKGKGWGWDWAADPVSDPVPTDIDIDMFMDIHVLNVVVVVPVVSSVVRHVCPDPPDQAPPLLVVLLVVLVCVLPVDVVCNLVSLVVVVVLCVVVVFDFDPDDRSNVRSNVRSNDSSCSVVSVVVCVVVVD

pLDDT: mean 70.4, std 20.47, range [33.22, 97.88]